Protein AF-A0A960S4M0-F1 (afdb_monomer_lite)

Structure (mmCIF, N/CA/C/O backbone):
data_AF-A0A960S4M0-F1
#
_entry.id   AF-A0A960S4M0-F1
#
loop_
_atom_site.group_PDB
_atom_site.id
_atom_site.type_symbol
_atom_site.label_atom_id
_atom_site.label_alt_id
_atom_site.label_comp_id
_atom_site.label_asym_id
_atom_site.label_entity_id
_atom_site.label_seq_id
_atom_site.pdbx_PDB_ins_code
_atom_site.Cartn_x
_atom_site.Cartn_y
_atom_site.Cartn_z
_atom_site.occupancy
_atom_site.B_iso_or_equiv
_atom_site.auth_seq_id
_atom_site.auth_comp_id
_atom_site.auth_asym_id
_atom_site.auth_atom_id
_atom_site.pdbx_PDB_model_num
ATOM 1 N N . MET A 1 1 ? 31.246 20.229 -33.666 1.00 36.03 1 MET A N 1
ATOM 2 C CA . MET A 1 1 ? 29.931 20.380 -33.017 1.00 36.03 1 MET A CA 1
ATOM 3 C C . MET A 1 1 ? 29.986 19.527 -31.772 1.00 36.03 1 MET A C 1
ATOM 5 O O . MET A 1 1 ? 30.029 18.310 -31.879 1.00 36.03 1 MET A O 1
ATOM 9 N N . GLU A 1 2 ? 30.203 20.183 -30.639 1.00 29.72 2 GLU A N 1
ATOM 10 C CA . GLU A 1 2 ? 30.348 19.553 -29.330 1.00 29.72 2 GLU A CA 1
ATOM 11 C C . GLU A 1 2 ? 28.951 19.222 -28.802 1.00 29.72 2 GLU A C 1
ATOM 13 O O . GLU A 1 2 ? 28.073 20.081 -28.788 1.00 29.72 2 GLU A O 1
ATOM 18 N N . ASN A 1 3 ? 28.735 17.959 -28.437 1.00 35.38 3 ASN A N 1
ATOM 19 C CA . ASN A 1 3 ? 27.489 17.509 -27.832 1.00 35.38 3 ASN A CA 1
ATOM 20 C C . ASN A 1 3 ? 27.445 18.026 -26.393 1.00 35.38 3 ASN A C 1
ATOM 22 O O . ASN A 1 3 ? 28.147 17.506 -25.524 1.00 35.38 3 ASN A O 1
ATOM 26 N N . GLU A 1 4 ? 26.631 19.053 -26.152 1.00 36.28 4 GLU A N 1
ATOM 27 C CA . GLU A 1 4 ? 26.298 19.493 -24.804 1.00 36.28 4 GLU A CA 1
ATOM 28 C C . GLU A 1 4 ? 25.614 18.338 -24.063 1.00 36.28 4 GLU A C 1
ATOM 30 O O . GLU A 1 4 ? 24.517 17.886 -24.399 1.00 36.28 4 GLU A O 1
ATOM 35 N N . CYS A 1 5 ? 26.328 17.811 -23.072 1.00 38.12 5 CYS A N 1
ATOM 36 C CA . CYS A 1 5 ? 25.845 16.787 -22.166 1.00 38.12 5 CYS A CA 1
ATOM 37 C C . CYS A 1 5 ? 24.777 17.428 -21.271 1.00 38.12 5 CYS A C 1
ATOM 39 O O . CYS A 1 5 ? 25.070 18.340 -20.495 1.00 38.12 5 CYS A O 1
ATOM 41 N N . TRP A 1 6 ? 23.528 16.994 -21.435 1.00 39.19 6 TRP A N 1
ATOM 42 C CA . TRP A 1 6 ? 22.363 17.612 -20.813 1.00 39.19 6 TRP A CA 1
ATOM 43 C C . TRP A 1 6 ? 22.424 17.547 -19.282 1.00 39.19 6 TRP A C 1
ATOM 45 O O . TRP A 1 6 ? 22.477 16.484 -18.663 1.00 39.19 6 TRP A O 1
ATOM 55 N N . SER A 1 7 ? 22.378 18.731 -18.679 1.00 34.44 7 SER A N 1
ATOM 56 C CA . SER A 1 7 ? 22.285 18.968 -17.244 1.00 34.44 7 SER A CA 1
ATOM 57 C C . SER A 1 7 ? 20.894 18.588 -16.709 1.00 34.44 7 SER A C 1
ATOM 59 O O . SER A 1 7 ? 19.951 19.365 -16.803 1.00 34.44 7 SER A O 1
ATOM 61 N N . GLY A 1 8 ? 20.790 17.414 -16.085 1.00 40.81 8 GLY A N 1
ATOM 62 C CA . GLY A 1 8 ? 20.260 17.248 -14.721 1.00 40.81 8 GLY A CA 1
ATO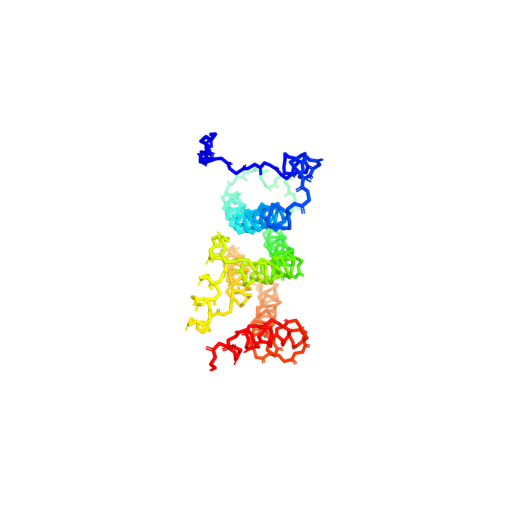M 63 C C . GLY A 1 8 ? 18.809 17.609 -14.359 1.00 40.81 8 GLY A C 1
ATOM 64 O O . GLY A 1 8 ? 18.486 17.516 -13.176 1.00 40.81 8 GLY A O 1
ATOM 65 N N . SER A 1 9 ? 17.921 17.988 -15.279 1.00 44.94 9 SER A N 1
ATOM 66 C CA . SER A 1 9 ? 16.484 18.123 -14.989 1.00 44.94 9 SER A CA 1
ATOM 67 C C . SER A 1 9 ? 15.668 17.123 -15.808 1.00 44.94 9 SER A C 1
ATOM 69 O O . SER A 1 9 ? 15.772 17.071 -17.028 1.00 44.94 9 SER A O 1
ATOM 71 N N . ASN A 1 10 ? 14.864 16.296 -15.129 1.00 49.88 10 ASN A N 1
ATOM 72 C CA . ASN A 1 10 ? 13.956 15.356 -15.790 1.00 49.88 10 ASN A CA 1
ATOM 73 C C . ASN A 1 10 ? 12.878 16.152 -16.549 1.00 49.88 10 ASN A C 1
ATOM 75 O O . ASN A 1 10 ? 12.077 16.819 -15.888 1.00 49.88 10 ASN A O 1
ATOM 79 N N . PRO A 1 11 ? 12.831 16.094 -17.894 1.00 54.50 11 PRO A N 1
ATOM 80 C CA . PRO A 1 11 ? 11.816 16.803 -18.658 1.00 54.50 11 PRO A CA 1
ATOM 81 C C . PRO A 1 11 ? 10.429 16.225 -18.370 1.00 54.50 11 PRO A C 1
ATOM 83 O O . PRO A 1 11 ? 10.241 15.016 -18.172 1.00 54.50 11 PRO A O 1
ATOM 86 N N . SER A 1 12 ? 9.438 17.109 -18.337 1.00 52.47 12 SER A N 1
ATOM 87 C CA . SER A 1 12 ? 8.041 16.725 -18.165 1.00 52.47 12 SER A CA 1
ATOM 88 C C . SER A 1 12 ? 7.556 15.902 -19.371 1.00 52.47 12 SER A C 1
ATOM 90 O O . SER A 1 12 ? 8.061 16.087 -20.479 1.00 52.47 12 SER A O 1
ATOM 92 N N . PRO A 1 13 ? 6.546 15.021 -19.221 1.00 54.16 13 PRO A N 1
ATOM 93 C CA . PRO A 1 13 ? 6.084 14.152 -20.311 1.00 54.16 13 PRO A CA 1
ATOM 94 C C . PRO A 1 13 ? 5.721 14.900 -21.605 1.00 54.16 13 PRO A C 1
ATOM 96 O O . PRO A 1 13 ? 5.921 14.375 -22.694 1.00 54.16 13 PRO A O 1
ATOM 99 N N . LYS A 1 14 ? 5.234 16.143 -21.481 1.00 53.84 14 LYS A N 1
ATOM 100 C CA . LYS A 1 14 ? 4.893 17.010 -22.617 1.00 53.84 14 LYS A CA 1
ATOM 101 C C . LYS A 1 14 ? 6.122 17.530 -23.356 1.00 53.84 14 LYS A C 1
ATOM 103 O O . LYS A 1 14 ? 6.089 17.640 -24.571 1.00 53.84 14 LYS A O 1
ATOM 108 N N . GLU A 1 15 ? 7.202 17.846 -22.647 1.00 51.62 15 GLU A N 1
ATOM 109 C CA . GLU A 1 15 ? 8.442 18.328 -23.269 1.00 51.62 15 GLU A CA 1
ATOM 110 C C . GLU A 1 15 ? 9.110 17.217 -24.076 1.00 51.62 15 GLU A C 1
ATOM 112 O O . GLU A 1 15 ? 9.597 17.471 -25.172 1.00 51.62 15 GLU A O 1
ATOM 117 N N . VAL A 1 16 ? 9.041 15.972 -23.597 1.00 55.31 16 VAL A N 1
ATOM 118 C CA . VAL A 1 16 ? 9.563 14.804 -24.321 1.00 55.31 16 VAL A CA 1
ATOM 119 C C . VAL A 1 16 ? 8.819 14.574 -25.644 1.00 55.31 16 VAL A C 1
ATOM 121 O O . VAL A 1 16 ? 9.440 14.218 -26.641 1.00 55.31 16 VAL A O 1
ATOM 124 N N . GLU A 1 17 ? 7.512 14.843 -25.689 1.00 49.56 17 GLU A N 1
ATOM 125 C CA . GLU A 1 17 ? 6.689 14.719 -26.902 1.00 49.56 17 GLU A CA 1
ATOM 126 C C . GLU A 1 17 ? 7.126 15.700 -28.010 1.00 49.56 17 GLU A C 1
ATOM 128 O O . GLU A 1 17 ? 7.163 15.335 -29.186 1.00 49.56 17 GLU A O 1
ATOM 133 N N . TYR A 1 18 ? 7.561 16.912 -27.640 1.00 47.59 18 TYR A N 1
ATOM 134 C CA . TYR A 1 18 ? 8.099 17.899 -28.587 1.00 47.59 18 TYR A CA 1
ATOM 135 C C . TYR A 1 18 ? 9.455 17.493 -29.181 1.00 47.59 18 TYR A C 1
ATOM 137 O O . TYR A 1 18 ? 9.726 17.811 -30.340 1.00 47.59 18 TYR A O 1
ATOM 145 N N . PHE A 1 19 ? 10.301 16.774 -28.436 1.00 50.03 19 PHE A N 1
ATOM 146 C CA . PHE A 1 19 ? 11.621 16.362 -28.930 1.00 50.03 19 PHE A CA 1
ATOM 147 C C . PHE A 1 19 ? 11.549 15.274 -30.007 1.00 50.03 19 PHE A C 1
ATOM 149 O O . PHE A 1 19 ? 12.385 15.256 -30.907 1.00 50.03 19 PHE A O 1
ATOM 156 N N . ILE A 1 20 ? 10.530 14.412 -29.973 1.00 54.31 20 ILE A N 1
ATOM 157 C CA . ILE A 1 20 ? 10.377 13.300 -30.926 1.00 54.31 20 ILE A CA 1
ATOM 158 C C . ILE A 1 20 ? 10.087 13.813 -32.343 1.00 54.31 20 ILE A C 1
ATOM 160 O O . ILE A 1 20 ? 10.503 13.197 -33.321 1.00 54.31 20 ILE A O 1
ATOM 164 N N . HIS A 1 21 ? 9.424 14.966 -32.474 1.00 49.94 21 HIS A N 1
ATOM 165 C CA . HIS A 1 21 ? 9.049 15.518 -33.777 1.00 49.94 21 HIS A CA 1
ATOM 166 C C . HIS A 1 21 ? 10.220 16.078 -34.604 1.00 49.94 21 HIS A C 1
ATOM 168 O O . HIS A 1 21 ? 10.053 16.259 -35.807 1.00 49.94 21 HIS A O 1
ATOM 174 N N . ASN A 1 22 ? 11.394 16.301 -34.002 1.00 53.16 22 ASN A N 1
ATOM 175 C CA . ASN A 1 22 ? 12.596 16.792 -34.693 1.00 53.16 22 ASN A CA 1
ATOM 176 C C . ASN A 1 22 ? 13.667 15.709 -34.916 1.00 53.16 22 ASN A C 1
ATOM 178 O O . ASN A 1 22 ? 14.778 16.027 -35.343 1.00 53.16 22 ASN A O 1
ATOM 182 N N . VAL A 1 23 ? 13.360 14.440 -34.633 1.00 55.56 23 VAL A N 1
ATOM 183 C CA . VAL A 1 23 ? 14.314 13.339 -34.798 1.00 55.56 23 VAL A CA 1
ATOM 184 C C . VAL A 1 23 ? 14.458 12.998 -36.283 1.00 55.56 23 VAL A C 1
ATOM 186 O O . VAL A 1 23 ? 13.584 12.388 -36.894 1.00 55.56 23 VAL A O 1
ATOM 189 N N . THR A 1 24 ? 15.582 13.406 -36.867 1.00 55.34 24 THR A N 1
ATOM 190 C CA . THR A 1 24 ? 16.105 12.869 -38.129 1.00 55.34 24 THR A CA 1
ATOM 191 C C . THR A 1 24 ? 16.294 11.351 -38.024 1.00 55.34 24 THR A C 1
ATOM 193 O O . THR A 1 24 ? 16.695 10.877 -36.971 1.00 55.34 24 THR A O 1
ATOM 196 N N . ASP A 1 25 ? 16.033 10.619 -39.116 1.00 58.97 25 ASP A N 1
ATOM 197 C CA . ASP A 1 25 ? 15.926 9.149 -39.319 1.00 58.97 25 ASP A CA 1
ATOM 198 C C . ASP A 1 25 ? 16.998 8.194 -38.708 1.00 58.97 25 ASP A C 1
ATOM 200 O O . ASP A 1 25 ? 17.050 7.004 -39.037 1.00 58.97 25 ASP A O 1
ATOM 204 N N . ALA A 1 26 ? 17.870 8.641 -37.806 1.00 72.88 26 ALA A N 1
ATOM 205 C CA . ALA A 1 26 ? 18.771 7.780 -37.062 1.00 72.88 26 ALA A CA 1
ATOM 206 C C . ALA A 1 26 ? 17.982 6.959 -36.029 1.00 72.88 26 ALA A C 1
A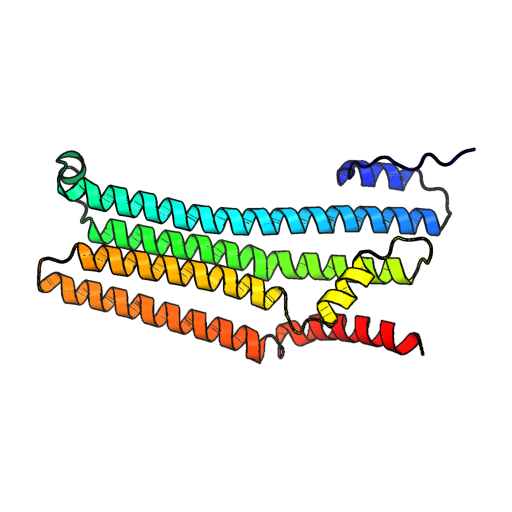TOM 208 O O . ALA A 1 26 ? 17.500 7.455 -35.013 1.00 72.88 26 ALA A O 1
ATOM 209 N N . LYS A 1 27 ? 17.882 5.652 -36.281 1.00 77.75 27 LYS A N 1
ATOM 210 C CA . LYS A 1 27 ? 17.265 4.652 -35.393 1.00 77.75 27 LYS A CA 1
ATOM 211 C C . LYS A 1 27 ? 17.679 4.796 -33.918 1.00 77.75 27 LYS A C 1
ATOM 213 O O . LYS A 1 27 ? 16.870 4.507 -33.041 1.00 77.75 27 LYS A O 1
ATOM 218 N N . ASP A 1 28 ? 18.908 5.226 -33.651 1.00 76.56 28 ASP A N 1
ATOM 219 C CA . ASP A 1 28 ? 19.432 5.401 -32.294 1.00 76.56 28 ASP A CA 1
ATOM 220 C C . ASP A 1 28 ? 18.804 6.600 -31.564 1.00 76.56 28 ASP A C 1
ATOM 222 O O . ASP A 1 28 ? 18.485 6.483 -30.380 1.00 76.56 28 ASP A O 1
ATOM 226 N N . ASP A 1 29 ? 18.525 7.700 -32.268 1.00 79.31 29 ASP A N 1
ATOM 227 C CA . ASP A 1 29 ? 17.873 8.887 -31.698 1.00 79.31 29 ASP A CA 1
ATOM 228 C C . ASP A 1 29 ? 16.419 8.579 -31.316 1.00 79.31 29 ASP A C 1
ATOM 230 O O . ASP A 1 29 ? 15.944 8.971 -30.248 1.00 79.31 29 ASP A O 1
ATOM 234 N N . LEU A 1 30 ? 15.728 7.784 -32.142 1.00 83.44 30 LEU A N 1
ATOM 235 C CA . LEU A 1 30 ? 14.389 7.284 -31.828 1.00 83.44 30 LEU A CA 1
ATOM 236 C C . LEU A 1 30 ? 14.405 6.413 -30.561 1.00 83.44 30 LEU A C 1
ATOM 238 O O . LEU A 1 30 ? 13.555 6.577 -29.686 1.00 83.44 30 LEU A O 1
ATOM 242 N N . MET A 1 31 ? 15.378 5.504 -30.433 1.00 83.56 31 MET A N 1
ATOM 243 C CA . MET A 1 31 ? 15.506 4.640 -29.252 1.00 83.56 31 MET A CA 1
ATOM 244 C C . MET A 1 31 ? 15.807 5.443 -27.984 1.00 83.56 31 MET A C 1
ATOM 246 O O . MET A 1 31 ? 15.228 5.152 -26.936 1.00 83.56 31 MET A O 1
ATOM 250 N N . TYR A 1 32 ? 16.643 6.479 -28.079 1.00 83.69 32 TYR A N 1
ATOM 251 C CA . TYR A 1 32 ? 16.878 7.429 -26.989 1.00 83.69 32 TYR A CA 1
ATOM 252 C C . TYR A 1 32 ? 15.606 8.181 -26.592 1.00 83.69 32 TYR A C 1
ATOM 254 O O . TYR A 1 32 ? 15.291 8.272 -25.403 1.00 83.69 32 TYR A O 1
ATOM 262 N N . GLY A 1 33 ? 14.835 8.653 -27.575 1.00 83.69 33 GLY A N 1
ATOM 263 C CA . GLY A 1 33 ? 13.529 9.267 -27.357 1.00 83.69 33 GLY A CA 1
ATOM 264 C C . GLY A 1 33 ? 12.593 8.347 -26.571 1.00 83.69 33 GLY A C 1
ATOM 265 O O . GLY A 1 33 ? 12.148 8.710 -25.483 1.00 83.69 33 GLY A O 1
ATOM 266 N N . LEU A 1 34 ? 12.357 7.119 -27.048 1.00 87.06 34 LEU A N 1
ATOM 267 C CA . LEU A 1 34 ? 11.498 6.152 -26.350 1.00 87.06 34 LEU A CA 1
ATOM 268 C C . LEU A 1 34 ? 12.016 5.779 -24.951 1.00 87.06 34 LEU A C 1
ATOM 270 O O . LEU A 1 34 ? 11.214 5.622 -24.023 1.00 87.06 34 LEU A O 1
ATOM 274 N N . HIS A 1 35 ? 13.335 5.644 -24.780 1.00 87.00 35 HIS A N 1
ATOM 275 C CA . HIS A 1 35 ? 13.946 5.377 -23.474 1.00 87.00 35 HIS A CA 1
ATOM 276 C C . HIS A 1 35 ? 13.638 6.513 -22.492 1.00 87.00 35 HIS A C 1
ATOM 278 O O . HIS A 1 35 ? 13.077 6.265 -21.425 1.00 87.00 35 HIS A O 1
ATOM 284 N N . SER A 1 36 ? 13.848 7.768 -22.902 1.00 86.00 36 SER A N 1
ATOM 285 C CA . SER A 1 36 ? 13.548 8.945 -22.076 1.00 86.00 36 SER A CA 1
ATOM 286 C C . SER A 1 36 ? 12.065 9.058 -21.688 1.00 86.00 36 SER A C 1
ATOM 288 O O . SER A 1 36 ? 11.750 9.349 -20.530 1.00 86.00 36 SER A O 1
ATOM 290 N N . ILE A 1 37 ? 11.144 8.746 -22.610 1.00 87.62 37 ILE A N 1
ATOM 291 C CA . ILE A 1 37 ? 9.698 8.739 -22.345 1.00 87.62 37 ILE A CA 1
ATOM 292 C C . ILE A 1 37 ? 9.366 7.722 -21.259 1.00 87.62 37 ILE A C 1
ATOM 294 O O . ILE A 1 37 ? 8.709 8.050 -20.269 1.00 87.62 37 ILE A O 1
ATOM 298 N N . GLY A 1 38 ? 9.797 6.470 -21.430 1.00 87.75 38 GLY A N 1
ATOM 299 C CA . GLY A 1 38 ? 9.461 5.445 -20.450 1.00 87.75 38 GLY A CA 1
ATOM 300 C C . GLY A 1 38 ? 10.185 5.651 -19.121 1.00 87.75 38 GLY A C 1
ATOM 301 O O . GLY A 1 38 ? 9.606 5.311 -18.091 1.00 87.75 38 GLY A O 1
ATOM 302 N N . ARG A 1 39 ? 11.352 6.314 -19.103 1.00 88.12 39 ARG A N 1
ATOM 303 C CA . ARG A 1 39 ? 11.972 6.804 -17.864 1.00 88.12 39 ARG A CA 1
ATOM 304 C C . ARG A 1 39 ? 11.088 7.816 -17.144 1.00 88.12 39 ARG A C 1
ATOM 306 O O . ARG A 1 39 ? 10.841 7.672 -15.947 1.00 88.12 39 ARG A O 1
ATOM 313 N N . SER A 1 40 ? 10.551 8.794 -17.872 1.00 86.94 40 SER A N 1
ATOM 314 C CA . SER A 1 40 ? 9.617 9.784 -17.322 1.00 86.94 40 SER A CA 1
ATOM 315 C C . SER A 1 40 ? 8.367 9.115 -16.731 1.00 86.94 40 SER A C 1
ATOM 317 O O . SER A 1 40 ? 7.995 9.390 -15.588 1.00 86.94 40 SER A O 1
ATOM 319 N N . TYR A 1 41 ? 7.776 8.144 -17.437 1.00 88.12 41 TYR A N 1
ATOM 320 C CA . TYR A 1 41 ? 6.640 7.381 -16.913 1.00 88.12 41 TYR A CA 1
ATOM 321 C C . TYR A 1 41 ? 7.000 6.524 -15.691 1.00 88.12 41 TYR A C 1
ATOM 323 O O . TYR A 1 41 ? 6.248 6.516 -14.716 1.00 88.12 41 TYR A O 1
ATOM 331 N N . ALA A 1 42 ? 8.138 5.826 -15.696 1.00 85.81 42 ALA A N 1
ATOM 332 C CA . ALA A 1 42 ? 8.582 5.027 -14.552 1.00 85.81 42 ALA A CA 1
ATOM 333 C C . ALA A 1 42 ? 8.761 5.890 -13.291 1.00 85.81 42 ALA A C 1
ATOM 335 O O . ALA A 1 42 ? 8.314 5.506 -12.204 1.00 85.81 42 ALA A O 1
ATOM 336 N N . ASN A 1 43 ? 9.340 7.084 -13.442 1.00 87.69 43 ASN A N 1
ATOM 337 C CA . ASN A 1 43 ? 9.476 8.058 -12.361 1.00 87.69 43 ASN A CA 1
ATOM 338 C C . ASN A 1 43 ? 8.108 8.550 -11.878 1.00 87.69 43 ASN A C 1
ATOM 340 O O . ASN A 1 43 ? 7.832 8.527 -10.678 1.00 87.69 43 ASN A O 1
ATOM 344 N N . HIS A 1 44 ? 7.215 8.906 -12.804 1.00 88.56 44 HIS A N 1
ATOM 345 C CA . HIS A 1 44 ? 5.859 9.344 -12.485 1.00 88.56 44 HIS A CA 1
ATOM 346 C C . HIS A 1 44 ? 5.089 8.307 -11.651 1.00 88.56 44 HIS A C 1
ATOM 348 O O . HIS A 1 44 ? 4.533 8.630 -10.599 1.00 88.56 44 HIS A O 1
ATOM 354 N N . PHE A 1 45 ? 5.094 7.041 -12.070 1.00 86.38 45 PHE A N 1
ATOM 355 C CA . PHE A 1 45 ? 4.424 5.968 -11.335 1.00 86.38 45 PHE A CA 1
ATOM 356 C C . PHE A 1 45 ? 5.079 5.683 -9.978 1.00 86.38 45 PHE A C 1
ATOM 358 O O . PHE A 1 45 ? 4.376 5.422 -8.998 1.00 86.38 45 PHE A O 1
ATOM 365 N N . SER A 1 46 ? 6.404 5.804 -9.884 1.00 86.06 46 SER A N 1
ATOM 366 C CA . SER A 1 46 ? 7.127 5.678 -8.613 1.00 86.06 46 SER A CA 1
ATOM 367 C C . SER A 1 46 ? 6.742 6.781 -7.620 1.00 86.06 46 SER A C 1
ATOM 369 O O . SER A 1 46 ? 6.530 6.510 -6.435 1.00 86.06 46 SER A O 1
ATOM 371 N N . GLU A 1 47 ? 6.565 8.019 -8.089 1.00 89.69 47 GLU A N 1
ATOM 372 C CA . GLU A 1 47 ? 6.068 9.118 -7.258 1.00 89.69 47 GLU A CA 1
ATOM 373 C C . GLU A 1 47 ? 4.632 8.893 -6.779 1.00 89.69 47 GLU A C 1
ATOM 375 O O . GLU A 1 47 ? 4.325 9.159 -5.614 1.00 89.69 47 GLU A O 1
ATOM 380 N N . ILE A 1 48 ? 3.743 8.413 -7.654 1.00 89.44 48 ILE A N 1
ATOM 381 C CA . ILE A 1 48 ? 2.354 8.096 -7.290 1.00 89.44 48 ILE A CA 1
ATOM 382 C C . ILE A 1 48 ? 2.334 7.030 -6.188 1.00 89.44 48 ILE A C 1
ATOM 384 O O . ILE A 1 48 ? 1.673 7.224 -5.166 1.00 89.44 48 ILE A O 1
ATOM 388 N N . LYS A 1 49 ? 3.121 5.961 -6.330 1.00 88.25 49 LYS A N 1
ATOM 389 C CA . LYS A 1 49 ? 3.262 4.922 -5.301 1.00 88.25 49 LYS A CA 1
ATOM 390 C C . LYS A 1 49 ? 3.688 5.505 -3.950 1.00 88.25 49 LYS A C 1
ATOM 392 O O . LYS A 1 49 ? 3.079 5.218 -2.918 1.00 88.25 49 LYS A O 1
ATOM 397 N N . LEU A 1 50 ? 4.691 6.386 -3.933 1.00 90.38 50 LEU A N 1
ATOM 398 C CA . LEU A 1 50 ? 5.109 7.073 -2.704 1.00 90.38 50 LEU A CA 1
ATOM 399 C C . LEU A 1 50 ? 3.996 7.954 -2.118 1.00 90.38 50 LEU A C 1
ATOM 401 O O . LEU A 1 50 ? 3.836 8.004 -0.895 1.00 90.38 50 LEU A O 1
ATOM 405 N N . LYS A 1 51 ? 3.209 8.633 -2.961 1.00 93.31 51 LYS A N 1
ATOM 406 C CA . LYS A 1 51 ? 2.057 9.438 -2.527 1.00 93.31 51 LYS A CA 1
ATOM 407 C C . LYS A 1 51 ? 0.979 8.570 -1.873 1.00 93.31 51 LYS A C 1
ATOM 409 O O . LYS A 1 51 ? 0.465 8.970 -0.833 1.00 93.31 51 LYS A O 1
ATOM 414 N N . TYR A 1 52 ? 0.685 7.377 -2.392 1.00 92.75 52 TYR A N 1
ATOM 415 C CA . TYR A 1 52 ? -0.289 6.473 -1.766 1.00 92.75 52 TYR A CA 1
ATOM 416 C C . TYR A 1 52 ? 0.168 5.922 -0.425 1.00 92.75 52 TYR A C 1
ATOM 418 O O . TYR A 1 52 ? -0.620 5.916 0.521 1.00 92.75 52 TYR A O 1
ATOM 426 N N . LYS A 1 53 ? 1.449 5.565 -0.293 1.00 93.00 53 LYS A N 1
ATOM 427 C CA . LYS A 1 53 ? 2.011 5.166 1.005 1.00 93.00 53 LYS A CA 1
ATOM 428 C C . LYS A 1 53 ? 1.902 6.292 2.034 1.00 93.00 53 LYS A C 1
ATOM 430 O O . LYS A 1 53 ? 1.445 6.070 3.152 1.00 93.00 53 LYS A O 1
ATOM 435 N N . LYS A 1 54 ? 2.229 7.528 1.638 1.00 94.88 54 LYS A N 1
ATOM 436 C CA . LYS A 1 54 ? 2.029 8.713 2.489 1.00 94.88 54 LYS A CA 1
ATOM 437 C C . LYS A 1 54 ? 0.56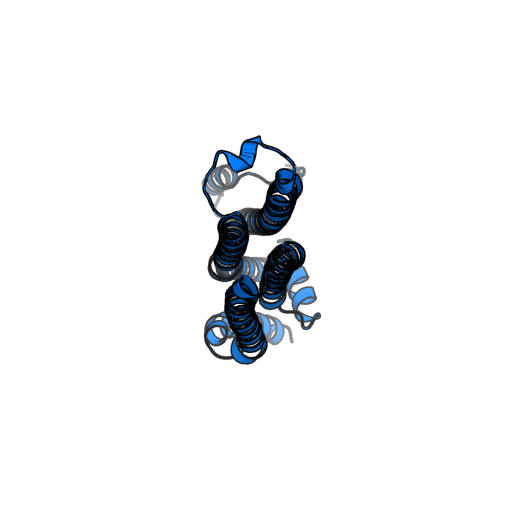0 8.896 2.873 1.00 94.88 54 LYS A C 1
ATOM 439 O O . LYS A 1 54 ? 0.278 9.129 4.043 1.00 94.88 54 LYS A O 1
ATOM 444 N N . LEU A 1 55 ? -0.367 8.734 1.928 1.00 95.00 55 LEU A N 1
ATOM 445 C CA . LEU A 1 55 ? -1.797 8.882 2.195 1.00 95.00 55 LEU A CA 1
ATOM 446 C C . LEU A 1 55 ? -2.321 7.810 3.162 1.00 95.00 55 LEU A C 1
ATOM 448 O O . LEU A 1 55 ? -3.143 8.116 4.020 1.00 95.00 55 LEU A O 1
ATOM 452 N N . ALA A 1 56 ? -1.814 6.576 3.083 1.00 94.69 56 ALA A N 1
ATOM 453 C CA . ALA A 1 56 ? -2.148 5.520 4.038 1.00 94.69 56 ALA A CA 1
ATOM 454 C C . ALA A 1 56 ? -1.699 5.872 5.468 1.00 94.69 56 ALA A C 1
ATOM 456 O O . ALA A 1 56 ? -2.454 5.669 6.418 1.00 94.69 56 ALA A O 1
ATOM 457 N N . LEU A 1 57 ? -0.514 6.474 5.625 1.00 95.25 57 LEU A N 1
ATOM 458 C CA . LEU A 1 57 ? -0.075 7.015 6.916 1.00 95.25 57 LEU A CA 1
ATOM 459 C C . LEU A 1 57 ? -0.957 8.182 7.374 1.00 95.25 57 LEU A C 1
ATOM 461 O O . LEU A 1 57 ? -1.291 8.259 8.552 1.00 95.25 57 LEU A O 1
ATOM 465 N N . THR A 1 58 ? -1.392 9.056 6.462 1.00 95.50 58 THR A N 1
ATOM 466 C CA . THR A 1 58 ? -2.331 10.141 6.787 1.00 95.50 58 THR A CA 1
ATOM 467 C C . THR A 1 58 ? -3.667 9.606 7.304 1.00 95.50 58 THR A C 1
ATOM 469 O O . THR A 1 58 ? -4.184 10.146 8.280 1.00 95.50 58 THR A O 1
ATOM 472 N N . TRP A 1 59 ? -4.201 8.528 6.721 1.00 95.12 59 TRP A N 1
ATOM 473 C CA . TRP A 1 59 ? -5.399 7.852 7.235 1.00 95.12 59 TRP A CA 1
ATOM 474 C C . TRP A 1 59 ? -5.201 7.341 8.664 1.00 95.12 59 TRP A C 1
ATOM 476 O O . TRP A 1 59 ? -6.048 7.585 9.522 1.00 95.12 59 TRP A O 1
ATOM 486 N N . LEU A 1 60 ? -4.064 6.697 8.941 1.00 94.94 60 LEU A N 1
ATOM 487 C CA . LEU A 1 60 ? -3.718 6.232 10.285 1.00 94.94 60 LEU A CA 1
ATOM 488 C C . LEU A 1 60 ? -3.601 7.397 11.286 1.00 94.94 60 LEU A C 1
ATOM 490 O O . LEU A 1 60 ? -4.152 7.330 12.384 1.00 94.94 60 LEU A O 1
ATOM 494 N N . SER A 1 61 ? -2.923 8.486 10.916 1.00 95.62 61 SER A N 1
ATOM 495 C CA . SER A 1 61 ? -2.792 9.671 11.772 1.00 95.62 61 SER A CA 1
ATOM 496 C C . SER A 1 61 ? -4.132 10.374 12.004 1.00 95.62 61 SER A C 1
ATOM 498 O O . SER A 1 61 ? -4.421 10.784 13.125 1.00 95.62 61 SER A O 1
ATOM 500 N N . SER A 1 62 ? -4.972 10.487 10.972 1.00 95.44 62 SER A N 1
ATOM 501 C CA . SER A 1 62 ? -6.310 11.078 11.076 1.00 95.44 62 SER A CA 1
ATOM 502 C C . SER A 1 62 ? -7.213 10.266 12.005 1.00 95.44 62 SER A C 1
ATOM 504 O O . SER A 1 62 ? -7.889 10.852 12.852 1.00 95.44 62 SER A O 1
ATOM 506 N N . LEU A 1 63 ? -7.154 8.931 11.918 1.00 95.38 63 LEU A N 1
ATOM 507 C CA . LEU A 1 63 ? -7.826 8.041 12.861 1.00 95.38 63 LEU A CA 1
ATOM 508 C C . LEU A 1 63 ? -7.369 8.329 14.296 1.00 95.38 63 LEU A C 1
ATOM 510 O O . LEU A 1 63 ? -8.211 8.579 15.149 1.00 95.38 63 LEU A O 1
ATOM 514 N N . LEU A 1 64 ? -6.060 8.348 14.565 1.00 94.50 64 LEU A N 1
ATOM 515 C CA . LEU A 1 64 ? -5.529 8.613 15.909 1.00 94.50 64 LEU A CA 1
ATOM 516 C C . LEU A 1 64 ? -6.024 9.947 16.483 1.00 94.50 64 LEU A C 1
ATOM 518 O O . LEU A 1 64 ? -6.459 9.993 17.633 1.00 94.50 64 LEU A O 1
ATOM 522 N N . ILE A 1 65 ? -6.010 11.015 15.679 1.00 94.31 65 ILE A N 1
ATOM 523 C CA . ILE A 1 65 ? -6.521 12.333 16.081 1.00 94.31 65 ILE A CA 1
ATOM 524 C C . ILE A 1 65 ? -8.022 12.260 16.390 1.00 94.31 65 ILE A C 1
ATOM 526 O O . ILE A 1 65 ? -8.465 12.778 17.416 1.00 94.31 65 ILE A O 1
ATOM 530 N N . GLY A 1 66 ? -8.808 11.592 15.541 1.00 92.06 66 GLY A N 1
ATOM 531 C CA . GLY A 1 66 ? -10.246 11.432 15.751 1.00 92.06 66 GLY A CA 1
ATOM 532 C C . GLY A 1 66 ? -10.577 10.610 17.000 1.00 92.06 66 GLY A C 1
ATOM 533 O O . GLY A 1 66 ? -11.410 11.023 17.806 1.00 92.06 66 GLY A O 1
ATOM 534 N N . LEU A 1 67 ? -9.876 9.495 17.223 1.00 90.94 67 LEU A N 1
ATOM 535 C CA . LEU A 1 67 ? -10.020 8.665 18.423 1.00 90.94 67 LEU A CA 1
ATOM 536 C C . LEU A 1 67 ? -9.655 9.435 19.694 1.00 90.94 67 LEU A C 1
ATOM 538 O O . LEU A 1 67 ? -10.378 9.357 20.693 1.00 90.94 67 LEU A O 1
ATOM 542 N N . PHE A 1 68 ? -8.565 10.204 19.653 1.00 90.12 68 PHE A N 1
ATOM 543 C CA . PHE A 1 68 ? -8.140 11.062 20.756 1.00 90.12 68 PHE A CA 1
ATOM 544 C C . PHE A 1 68 ? -9.205 12.115 21.084 1.00 90.12 68 PHE A C 1
ATOM 546 O O . PHE A 1 68 ? -9.620 12.230 22.238 1.00 90.12 68 PHE A O 1
ATOM 553 N N . PHE A 1 69 ? -9.721 12.814 20.070 1.00 88.69 69 PHE A N 1
ATOM 554 C CA . PHE A 1 69 ? -10.764 13.826 20.232 1.00 88.69 69 PHE A CA 1
ATOM 555 C C . PHE A 1 69 ? -12.054 13.250 20.836 1.00 88.69 69 PHE A C 1
ATOM 557 O O . PHE A 1 69 ? -12.589 13.796 21.805 1.00 88.69 69 PHE A O 1
ATOM 564 N N . ILE A 1 70 ? -12.528 12.105 20.327 1.00 87.19 70 ILE A N 1
ATOM 565 C CA . ILE A 1 70 ? -13.717 11.423 20.865 1.00 87.19 70 ILE A CA 1
ATOM 566 C C . ILE A 1 70 ? -13.495 11.043 22.333 1.00 87.19 70 ILE A C 1
ATOM 568 O O . ILE A 1 70 ? -14.394 11.224 23.154 1.00 87.19 70 ILE A O 1
ATOM 572 N N . THR A 1 71 ? -12.305 10.557 22.680 1.00 82.81 71 THR A N 1
ATOM 573 C CA . THR A 1 71 ? -11.976 10.139 24.050 1.00 82.81 71 THR A CA 1
ATOM 574 C C . THR A 1 71 ? -11.918 11.331 25.008 1.00 82.81 71 THR A C 1
ATOM 576 O O . THR A 1 71 ? -12.532 11.287 26.073 1.00 82.81 71 THR A O 1
ATOM 579 N N . GLN A 1 72 ? -11.271 12.433 24.617 1.00 81.50 72 GLN A N 1
ATOM 580 C CA . GLN A 1 72 ? -11.187 13.652 25.430 1.00 81.50 72 GLN A CA 1
ATOM 581 C C . GLN A 1 72 ? -12.565 14.294 25.661 1.00 81.50 72 GLN A C 1
ATOM 583 O O . GLN A 1 72 ? -12.839 14.849 26.725 1.00 81.50 72 GLN A O 1
ATOM 588 N N . SER A 1 73 ? -13.476 14.158 24.695 1.00 71.06 73 SER A N 1
ATOM 589 C CA . SER A 1 73 ? -14.838 14.682 24.799 1.00 71.06 73 SER A CA 1
ATOM 590 C C . SER A 1 73 ? -15.696 14.046 25.900 1.00 71.06 73 SER A C 1
ATOM 592 O O . SER A 1 73 ? -16.801 14.521 26.156 1.00 71.06 73 SER A O 1
ATOM 594 N N . ASN A 1 74 ? -15.254 12.957 26.542 1.00 60.50 74 ASN A N 1
ATOM 595 C CA . ASN A 1 74 ? -16.002 12.322 27.633 1.00 60.50 74 ASN A CA 1
ATOM 596 C C . ASN A 1 74 ? -16.176 13.210 28.873 1.00 60.50 74 ASN A C 1
ATOM 598 O O . ASN A 1 74 ? -17.096 12.951 29.640 1.00 60.50 74 ASN A O 1
ATOM 602 N N . GLY A 1 75 ? -15.384 14.277 29.026 1.00 54.31 75 GLY A N 1
ATOM 603 C CA . GLY A 1 75 ? -15.549 15.267 30.099 1.00 54.31 75 GLY A CA 1
ATOM 604 C C . GLY A 1 75 ? -16.114 16.627 29.665 1.00 54.31 75 GLY A C 1
ATOM 605 O O . GLY A 1 75 ? -16.335 17.478 30.518 1.00 54.31 75 GLY A O 1
ATOM 606 N N . SER A 1 76 ? -16.330 16.860 28.365 1.00 55.78 76 SER A N 1
ATOM 607 C CA . SER A 1 76 ? -16.750 18.164 27.829 1.00 55.78 76 SER A CA 1
ATOM 608 C C . SER A 1 76 ? -18.215 18.139 27.390 1.00 55.78 76 SER A C 1
ATOM 610 O O . SER A 1 76 ? -18.629 17.299 26.589 1.00 55.78 76 SER A O 1
ATOM 612 N N . SER A 1 77 ? -18.996 19.099 27.884 1.00 55.88 77 SER A N 1
ATOM 613 C CA . SER A 1 77 ? -20.424 19.289 27.594 1.00 55.88 77 SER A CA 1
ATOM 614 C C . SER A 1 77 ? -20.740 19.534 26.111 1.00 55.88 77 SER A C 1
ATOM 616 O O . SER A 1 77 ? -21.886 19.363 25.697 1.00 55.88 77 SER A O 1
ATOM 618 N N . SER A 1 78 ? -19.749 19.875 25.277 1.00 57.19 78 SER A N 1
ATOM 619 C CA . SER A 1 78 ? -19.983 20.184 23.860 1.00 57.19 78 SER A CA 1
ATOM 620 C C . SER A 1 78 ? -20.441 18.973 23.041 1.00 57.19 78 SER A C 1
ATOM 622 O O . SER A 1 78 ? -21.314 19.113 22.188 1.00 57.19 78 SER A O 1
ATOM 624 N N . LEU A 1 79 ? -19.928 17.772 23.330 1.00 56.31 79 LEU A N 1
ATOM 625 C CA . LEU A 1 79 ? -20.273 16.543 22.600 1.00 56.31 79 LEU A CA 1
ATOM 626 C C . LEU A 1 79 ? -21.444 15.772 23.224 1.00 56.31 79 LEU A C 1
ATOM 628 O O . LEU A 1 79 ? -21.976 14.878 22.580 1.00 56.31 79 LEU A O 1
ATOM 632 N N . GLN A 1 80 ? -21.881 16.137 24.435 1.00 56.66 80 GLN A N 1
ATOM 633 C CA . GLN A 1 80 ? -23.147 15.652 25.006 1.00 56.66 80 GLN A CA 1
ATOM 634 C C . GLN A 1 80 ? -24.373 16.250 24.299 1.00 56.66 80 GLN A C 1
ATOM 636 O O . GLN A 1 80 ? -25.442 15.650 24.329 1.00 56.66 80 GLN A O 1
ATOM 641 N N . SER A 1 81 ? -24.223 17.409 23.643 1.00 57.69 81 SER A N 1
ATOM 642 C CA . SER A 1 81 ? -25.300 18.035 22.860 1.00 57.69 81 SER A CA 1
ATOM 643 C C . SER A 1 81 ? -25.674 17.232 21.607 1.00 57.69 81 SER A C 1
ATOM 645 O O . SER A 1 81 ? -26.826 17.235 21.174 1.00 57.69 81 SER A O 1
ATOM 647 N N . LEU A 1 82 ? -24.707 16.498 21.048 1.00 58.53 82 LEU A N 1
ATOM 648 C CA . LEU A 1 82 ? -24.934 15.526 19.992 1.00 58.53 82 LEU A CA 1
ATOM 649 C C . LEU A 1 82 ? -25.403 14.239 20.662 1.00 58.53 82 LEU A C 1
ATOM 651 O O . LEU A 1 82 ? -24.607 13.512 21.247 1.00 58.53 82 LEU A O 1
ATOM 655 N N . ASN A 1 83 ? -26.696 13.941 20.550 1.00 59.91 83 ASN A N 1
ATOM 656 C CA . ASN A 1 83 ? -27.332 12.733 21.090 1.00 59.91 83 ASN A CA 1
ATOM 657 C C . ASN A 1 83 ? -26.900 11.442 20.340 1.00 59.91 83 ASN A C 1
ATOM 659 O O . ASN A 1 83 ? -27.682 10.514 20.151 1.00 59.91 83 ASN A O 1
ATOM 663 N N . ILE A 1 84 ? -25.667 11.416 19.825 1.00 68.00 84 ILE A N 1
ATOM 664 C CA . ILE A 1 84 ? -25.070 10.333 19.054 1.00 68.00 84 ILE A CA 1
ATOM 665 C C . ILE A 1 84 ? -24.180 9.536 19.998 1.00 68.00 84 ILE A C 1
ATOM 667 O O . ILE A 1 84 ? -23.289 10.073 20.657 1.00 68.00 84 ILE A O 1
ATOM 671 N N . ASN A 1 85 ? -24.395 8.226 20.036 1.00 78.00 85 ASN A N 1
ATOM 672 C CA . ASN A 1 85 ? -23.589 7.348 20.863 1.00 78.00 85 ASN A CA 1
ATOM 673 C C . ASN A 1 85 ? -22.141 7.288 20.321 1.00 78.00 85 ASN A C 1
ATOM 675 O O . ASN A 1 85 ? -21.882 6.904 19.179 1.00 78.00 85 ASN A O 1
ATOM 679 N N . LYS A 1 86 ? -21.189 7.687 21.173 1.00 79.19 86 LYS A N 1
ATOM 680 C CA . LYS A 1 86 ? -19.760 7.837 20.856 1.00 79.19 86 LYS A CA 1
ATOM 681 C C . LYS A 1 86 ? -19.097 6.539 20.392 1.00 79.19 86 LYS A C 1
ATOM 683 O O . LYS A 1 86 ? -18.151 6.600 19.611 1.00 79.19 86 LYS A O 1
ATOM 688 N N . LEU A 1 87 ? -19.606 5.384 20.826 1.00 81.06 87 LEU A N 1
ATOM 689 C CA . LEU A 1 87 ? -19.130 4.071 20.382 1.00 81.06 87 LEU A CA 1
ATOM 690 C C . LEU A 1 87 ? -19.393 3.857 18.885 1.00 81.06 87 LEU A C 1
ATOM 692 O O . LEU A 1 87 ? -18.556 3.283 18.187 1.00 81.06 87 LEU A O 1
ATOM 696 N N . TYR A 1 88 ? -20.515 4.368 18.365 1.00 82.56 88 TYR A N 1
ATOM 697 C CA . TYR A 1 88 ? -20.808 4.301 16.932 1.00 82.56 88 TYR A CA 1
ATOM 698 C C . TYR A 1 88 ? -19.888 5.212 16.127 1.00 82.56 88 TYR A C 1
ATOM 700 O O . TYR A 1 88 ? -19.413 4.796 15.076 1.00 82.56 88 TYR A O 1
ATOM 708 N N . LEU A 1 89 ? -19.600 6.422 16.617 1.00 86.94 89 LEU A N 1
ATOM 709 C CA . LEU A 1 89 ? -18.655 7.335 15.962 1.00 86.94 89 LEU A CA 1
ATOM 710 C C . LEU A 1 89 ? -17.255 6.722 15.856 1.00 86.94 89 LEU A C 1
ATOM 712 O O . LEU A 1 89 ? -16.654 6.757 14.787 1.00 86.94 89 LEU A O 1
ATOM 716 N N . ASP A 1 90 ? -16.773 6.121 16.941 1.00 87.62 90 ASP A N 1
ATOM 717 C CA . ASP A 1 90 ? -15.486 5.424 16.998 1.00 87.62 90 ASP A CA 1
ATOM 718 C C . ASP A 1 90 ? -15.428 4.244 16.006 1.00 87.62 90 ASP A C 1
ATOM 720 O O . ASP A 1 90 ? -14.535 4.143 15.156 1.00 87.62 90 ASP A O 1
ATOM 724 N N . SER A 1 91 ? -16.471 3.410 16.022 1.00 86.69 91 SER A N 1
ATOM 725 C CA . SER A 1 91 ? -16.598 2.267 15.112 1.00 86.69 91 SER A CA 1
ATOM 726 C C . SER A 1 91 ? -16.644 2.707 13.646 1.00 86.69 91 SER A C 1
ATOM 728 O O . SER A 1 91 ? -15.946 2.141 12.805 1.00 86.69 91 SER A O 1
ATOM 730 N N . MET A 1 92 ? -17.425 3.745 13.330 1.00 89.19 92 MET A N 1
ATOM 731 C CA . MET A 1 92 ? -17.527 4.300 11.978 1.00 89.19 92 MET A CA 1
ATOM 732 C C . MET A 1 92 ? -16.196 4.876 11.505 1.00 89.19 92 MET A C 1
ATOM 734 O O . MET A 1 92 ? -15.791 4.601 10.377 1.00 89.19 92 MET A O 1
ATOM 738 N N . LEU A 1 93 ? -15.491 5.622 12.361 1.00 93.38 93 LEU A N 1
ATOM 739 C CA . LEU A 1 93 ? -14.180 6.184 12.042 1.00 93.38 93 LEU A CA 1
ATOM 740 C C . LEU A 1 93 ? -13.166 5.077 11.720 1.00 93.38 93 LEU A C 1
ATOM 742 O O . LEU A 1 93 ? -12.445 5.167 10.726 1.00 93.38 93 LEU A O 1
ATOM 746 N N . THR A 1 94 ? -13.162 4.004 12.513 1.00 92.12 94 THR A N 1
ATOM 747 C CA . THR A 1 94 ? -12.300 2.834 12.297 1.00 92.12 94 THR A CA 1
ATOM 748 C C . THR A 1 94 ? -12.610 2.135 10.974 1.00 92.12 94 THR A C 1
ATOM 750 O O . THR A 1 94 ? -11.698 1.858 10.192 1.00 92.12 94 THR A O 1
ATOM 753 N N . ILE A 1 95 ? -13.890 1.897 10.675 1.00 90.19 95 ILE A N 1
ATOM 754 C CA . ILE A 1 95 ? -14.317 1.274 9.413 1.00 90.19 95 ILE A CA 1
ATOM 755 C C . ILE A 1 95 ? -13.932 2.153 8.215 1.00 90.19 95 ILE A C 1
ATOM 757 O O . ILE A 1 95 ? -13.383 1.646 7.236 1.00 90.19 95 ILE A O 1
ATOM 761 N N . LEU A 1 96 ? -14.167 3.466 8.296 1.00 93.94 96 LEU A N 1
ATOM 762 C CA . LEU A 1 96 ? -13.809 4.430 7.252 1.00 93.94 96 LEU A CA 1
ATOM 763 C C . LEU A 1 96 ? -12.305 4.442 6.975 1.00 93.94 96 LEU A C 1
ATOM 765 O O . LEU A 1 96 ? -11.902 4.421 5.814 1.00 93.94 96 LEU A O 1
ATOM 769 N N . ALA A 1 97 ? -11.475 4.419 8.018 1.00 94.69 97 ALA A N 1
ATOM 770 C CA . ALA A 1 97 ? -10.027 4.382 7.861 1.00 94.69 97 ALA A CA 1
ATOM 771 C C . ALA A 1 97 ? -9.552 3.083 7.187 1.00 94.69 97 ALA A C 1
ATOM 773 O O . ALA A 1 97 ? -8.725 3.132 6.275 1.00 94.69 97 ALA A O 1
ATOM 774 N N . ILE A 1 98 ? -10.113 1.928 7.565 1.00 92.12 98 ILE A N 1
ATOM 775 C CA . ILE A 1 98 ? -9.803 0.644 6.914 1.00 92.12 98 ILE A CA 1
ATOM 776 C C . ILE A 1 98 ? -10.223 0.666 5.445 1.00 92.12 98 ILE A C 1
ATOM 778 O O . ILE A 1 98 ? -9.439 0.274 4.582 1.00 92.12 98 ILE A O 1
ATOM 782 N N . LEU A 1 99 ? -11.431 1.147 5.139 1.00 92.00 99 LEU A N 1
ATOM 783 C CA . LEU A 1 99 ? -11.910 1.269 3.760 1.00 92.00 99 LEU A CA 1
ATOM 784 C C . LEU A 1 99 ? -11.022 2.206 2.932 1.00 92.00 99 LEU A C 1
ATOM 786 O O . LEU A 1 99 ? -10.685 1.870 1.797 1.00 92.00 99 LEU A O 1
ATOM 790 N N . GLY A 1 100 ? -10.592 3.333 3.505 1.00 94.00 100 GLY A N 1
ATOM 791 C CA . GLY A 1 100 ? -9.668 4.270 2.869 1.00 94.00 100 GLY A CA 1
ATOM 792 C C . GLY A 1 100 ? -8.328 3.621 2.519 1.00 94.00 100 GLY A C 1
ATOM 793 O O . GLY A 1 100 ? -7.879 3.698 1.375 1.00 94.00 100 GLY A O 1
ATOM 794 N N . VAL A 1 101 ? -7.716 2.904 3.466 1.00 94.56 101 VAL A N 1
ATOM 795 C CA . VAL A 1 101 ? -6.450 2.186 3.232 1.00 94.56 101 VAL A CA 1
ATOM 796 C C . VAL A 1 101 ? -6.630 1.031 2.243 1.00 94.56 101 VAL A C 1
ATOM 798 O O . VAL A 1 101 ? -5.774 0.822 1.384 1.00 94.56 101 VAL A O 1
ATOM 801 N N . LYS A 1 102 ? -7.757 0.318 2.291 1.00 90.19 102 LYS A N 1
ATOM 802 C CA . LYS A 1 102 ? -8.071 -0.759 1.343 1.00 90.19 102 LYS A CA 1
ATOM 803 C C . LYS A 1 102 ? -8.229 -0.244 -0.085 1.00 90.19 102 LYS A C 1
ATOM 805 O O . LYS A 1 102 ? -7.745 -0.882 -1.019 1.00 90.19 102 LYS A O 1
ATOM 810 N N . LEU A 1 103 ? -8.865 0.913 -0.261 1.00 92.50 103 LEU A N 1
ATOM 811 C CA . LEU A 1 103 ? -8.977 1.567 -1.563 1.00 92.50 103 LEU A CA 1
ATOM 812 C C . LEU A 1 103 ? -7.597 1.965 -2.104 1.00 92.50 103 LEU A C 1
ATOM 814 O O . LEU A 1 103 ? -7.313 1.736 -3.278 1.00 92.50 103 LEU A O 1
ATOM 818 N N . LEU A 1 104 ? -6.717 2.493 -1.248 1.00 93.94 104 LEU A N 1
ATOM 819 C CA . LEU A 1 104 ? -5.336 2.810 -1.628 1.00 93.94 104 LEU A CA 1
ATOM 820 C C . LEU A 1 104 ? -4.545 1.564 -2.021 1.00 93.94 104 LEU A C 1
ATOM 822 O O . LEU A 1 104 ? -3.877 1.570 -3.050 1.00 93.94 104 LEU A O 1
ATOM 826 N N . SER A 1 105 ? -4.678 0.481 -1.255 1.00 91.44 105 SER A N 1
ATOM 827 C CA . SER A 1 105 ? -4.063 -0.807 -1.580 1.00 91.44 105 SER A CA 1
ATOM 828 C C . SER A 1 105 ? -4.539 -1.339 -2.932 1.00 91.44 105 SER A C 1
ATOM 830 O O . SER A 1 105 ? -3.733 -1.810 -3.732 1.00 91.44 105 SER A O 1
ATOM 832 N N . PHE A 1 106 ? -5.839 -1.224 -3.223 1.00 87.94 106 PHE A N 1
ATOM 833 C CA . PHE A 1 106 ? -6.397 -1.610 -4.515 1.00 87.94 106 PHE A CA 1
ATOM 834 C C . PHE A 1 106 ? -5.785 -0.800 -5.661 1.00 87.94 106 PHE A C 1
ATOM 836 O O . PHE A 1 106 ? -5.349 -1.390 -6.648 1.00 87.94 106 PHE A O 1
ATOM 843 N N . LEU A 1 107 ? -5.726 0.527 -5.527 1.00 89.56 107 LEU A N 1
ATOM 844 C CA . LEU A 1 107 ? -5.138 1.394 -6.546 1.00 89.56 107 LEU A CA 1
ATOM 845 C C . LEU A 1 107 ? -3.663 1.044 -6.766 1.00 89.56 107 LEU A C 1
ATOM 847 O O . LEU A 1 107 ? -3.271 0.728 -7.887 1.00 89.56 107 LEU A O 1
ATOM 851 N N . ASP A 1 108 ? -2.860 1.028 -5.707 1.00 89.62 108 ASP A N 1
ATOM 852 C CA . ASP A 1 108 ? -1.417 0.808 -5.809 1.00 89.62 108 ASP A CA 1
ATOM 853 C C . ASP A 1 108 ? -1.088 -0.590 -6.365 1.00 89.62 108 ASP A C 1
ATOM 855 O O . ASP A 1 108 ? -0.446 -0.727 -7.407 1.00 89.62 108 ASP A O 1
ATOM 859 N N . VAL A 1 109 ? -1.615 -1.646 -5.736 1.00 86.25 109 VAL A N 1
ATOM 860 C CA . VAL A 1 109 ? -1.238 -3.032 -6.054 1.00 86.25 109 VAL A CA 1
ATOM 861 C C . VAL A 1 109 ? -1.912 -3.540 -7.328 1.00 86.25 109 VAL A C 1
ATOM 863 O O . VAL A 1 109 ? -1.269 -4.234 -8.115 1.00 86.25 109 VAL A O 1
ATOM 866 N N . LYS A 1 110 ? -3.200 -3.239 -7.553 1.00 82.56 110 LYS A N 1
ATOM 867 C CA . LYS A 1 110 ? -3.943 -3.816 -8.689 1.00 82.56 110 LYS A CA 1
ATOM 868 C C . LYS A 1 110 ? -3.940 -2.951 -9.939 1.00 82.56 110 LYS A C 1
ATOM 870 O O . LYS A 1 110 ? -4.064 -3.508 -11.026 1.00 82.56 110 LYS A O 1
ATOM 875 N N . VAL A 1 111 ? -3.832 -1.630 -9.809 1.00 85.88 111 VAL A N 1
ATOM 876 C CA . VAL A 1 111 ? -3.896 -0.723 -10.965 1.00 85.88 111 VAL A CA 1
ATOM 877 C C . VAL A 1 111 ? -2.499 -0.274 -11.370 1.00 85.88 111 VAL A C 1
ATOM 879 O O . VAL A 1 111 ? -2.093 -0.496 -12.510 1.00 85.88 111 VAL A O 1
ATOM 882 N N . TYR A 1 112 ? -1.737 0.302 -10.442 1.00 84.81 112 TYR A N 1
ATOM 883 C CA . TYR A 1 112 ? -0.467 0.946 -10.778 1.00 84.81 112 TYR A CA 1
ATOM 884 C C . TYR A 1 112 ? 0.701 -0.023 -10.905 1.00 84.81 112 TYR A C 1
ATOM 886 O O . TYR A 1 112 ? 1.521 0.119 -11.814 1.00 84.81 112 TYR A O 1
ATOM 894 N N . HIS A 1 113 ? 0.782 -1.037 -10.045 1.00 83.38 113 HIS A N 1
ATOM 895 C CA . HIS A 1 113 ? 1.908 -1.960 -10.093 1.00 83.38 113 HIS A CA 1
ATOM 896 C C . HIS A 1 113 ? 2.035 -2.717 -11.435 1.00 83.38 113 HIS A C 1
ATOM 898 O O . HIS A 1 113 ? 3.156 -2.790 -11.955 1.00 83.38 113 HIS A O 1
ATOM 904 N N . PRO A 1 114 ? 0.945 -3.220 -12.058 1.00 82.56 114 PRO A N 1
ATOM 905 C CA . PRO A 1 114 ? 1.017 -3.820 -13.391 1.00 82.56 114 PRO A CA 1
ATOM 906 C C . PRO A 1 114 ? 1.458 -2.831 -14.479 1.00 82.56 114 PRO A C 1
ATOM 908 O O . PRO A 1 114 ? 2.237 -3.200 -15.359 1.00 82.56 114 PRO A O 1
ATOM 911 N N . GLN A 1 115 ? 1.006 -1.574 -14.402 1.00 85.56 115 GLN A N 1
ATOM 912 C CA . GLN A 1 115 ? 1.394 -0.521 -15.346 1.00 85.56 115 GLN A CA 1
ATOM 913 C C . GLN A 1 115 ? 2.895 -0.235 -15.257 1.00 85.56 115 GLN A C 1
ATOM 915 O O . GLN A 1 115 ? 3.592 -0.300 -16.271 1.00 85.56 115 GLN A O 1
ATOM 920 N N . LEU A 1 116 ? 3.417 -0.034 -14.043 1.00 86.50 116 LEU A N 1
ATOM 921 C CA . LEU A 1 116 ? 4.849 0.154 -13.811 1.00 86.50 116 LEU A CA 1
ATOM 922 C C . LEU A 1 116 ? 5.661 -1.050 -14.307 1.00 86.50 116 LEU A C 1
ATOM 924 O O . LEU A 1 116 ? 6.673 -0.875 -14.981 1.00 86.50 116 LEU A O 1
ATOM 928 N N . GLY A 1 117 ? 5.189 -2.270 -14.032 1.00 84.94 117 GLY A N 1
ATOM 929 C CA . GLY A 1 117 ? 5.827 -3.496 -14.507 1.00 84.94 117 GLY A CA 1
ATOM 930 C C . GLY A 1 117 ? 5.910 -3.563 -16.034 1.00 84.94 117 GLY A C 1
ATOM 931 O O . GLY A 1 117 ? 6.958 -3.907 -16.572 1.00 84.94 117 GLY A O 1
ATOM 932 N N . SER A 1 118 ? 4.842 -3.192 -16.745 1.00 84.50 118 SER A N 1
ATOM 933 C CA . SER A 1 118 ? 4.834 -3.189 -18.214 1.00 84.50 118 SER A CA 1
ATOM 934 C C . SER A 1 118 ? 5.846 -2.206 -18.815 1.00 84.50 118 SER A C 1
ATOM 936 O O . SER A 1 118 ? 6.565 -2.563 -19.747 1.00 84.50 118 SER A O 1
ATOM 938 N N . ILE A 1 119 ? 5.976 -1.013 -18.230 1.00 87.44 119 ILE A N 1
ATOM 939 C CA . ILE A 1 119 ? 6.931 0.010 -18.675 1.00 87.44 119 ILE A CA 1
ATOM 940 C C . ILE A 1 119 ? 8.362 -0.440 -18.404 1.00 87.44 119 ILE A C 1
ATOM 942 O O . ILE A 1 119 ? 9.219 -0.330 -19.276 1.00 87.44 119 ILE A O 1
ATOM 946 N N . PHE A 1 120 ? 8.610 -1.009 -17.224 1.00 86.69 120 PHE A N 1
ATOM 947 C CA . PHE A 1 120 ? 9.923 -1.520 -16.841 1.00 86.69 120 PHE A CA 1
ATOM 948 C C . PHE A 1 120 ? 10.412 -2.615 -17.802 1.00 86.69 120 PHE A C 1
ATOM 950 O O . PHE A 1 120 ? 11.584 -2.654 -18.167 1.00 86.69 120 PHE A O 1
ATOM 957 N N . ILE A 1 121 ? 9.505 -3.478 -18.272 1.00 86.25 121 ILE A N 1
ATOM 958 C CA . ILE A 1 121 ? 9.811 -4.513 -19.268 1.00 86.25 121 ILE A CA 1
ATOM 959 C C . ILE A 1 121 ? 10.248 -3.914 -20.596 1.00 86.25 121 ILE A C 1
ATOM 961 O O . ILE A 1 121 ? 11.241 -4.365 -21.166 1.00 86.25 121 ILE A O 1
ATOM 965 N N . GLU A 1 122 ? 9.499 -2.939 -21.107 1.00 87.12 122 GLU A N 1
ATOM 966 C CA . GLU A 1 122 ? 9.848 -2.302 -22.375 1.00 87.12 122 GLU A CA 1
ATOM 967 C C . GLU A 1 122 ? 11.161 -1.526 -22.272 1.00 87.12 122 GLU A C 1
ATOM 969 O O . GLU A 1 122 ? 11.988 -1.608 -23.176 1.00 87.12 122 GLU A O 1
ATOM 974 N N . GLN A 1 123 ? 11.423 -0.878 -21.136 1.00 89.25 123 GLN A N 1
ATOM 975 C CA . GLN A 1 123 ? 12.702 -0.215 -20.887 1.00 89.25 123 GLN A CA 1
ATOM 976 C C . GLN A 1 123 ? 13.886 -1.189 -20.911 1.00 89.25 123 GLN A C 1
ATOM 978 O O . GLN A 1 123 ? 14.874 -0.918 -21.588 1.00 89.25 123 GLN A O 1
ATOM 983 N N . ILE A 1 124 ? 13.776 -2.362 -20.274 1.00 87.88 124 ILE A N 1
ATOM 984 C CA . ILE A 1 124 ? 14.830 -3.391 -20.346 1.00 87.88 124 ILE A CA 1
ATOM 985 C C . ILE A 1 124 ? 15.073 -3.826 -21.796 1.00 87.88 124 ILE A C 1
ATOM 987 O O . ILE A 1 124 ? 16.220 -3.905 -22.232 1.00 87.88 124 ILE A O 1
ATOM 991 N N . LYS A 1 125 ? 14.007 -4.084 -22.565 1.00 87.19 125 LYS A N 1
ATOM 992 C CA . LYS A 1 125 ? 14.146 -4.483 -23.975 1.00 87.19 125 LYS A CA 1
ATOM 993 C C . LYS A 1 125 ? 14.846 -3.403 -24.803 1.00 87.19 125 LYS A C 1
ATOM 995 O O . LYS A 1 125 ? 15.675 -3.736 -25.650 1.00 87.19 125 LYS A O 1
ATOM 1000 N N . LEU A 1 126 ? 14.533 -2.129 -24.557 1.00 86.81 126 LEU A N 1
ATOM 1001 C CA . LEU A 1 126 ? 15.186 -0.996 -25.215 1.00 86.81 126 LEU A CA 1
ATOM 1002 C C . LEU A 1 126 ? 16.682 -0.950 -24.873 1.00 86.81 126 LEU A C 1
ATOM 1004 O O . LEU A 1 126 ? 17.503 -0.947 -25.793 1.00 86.81 126 LEU A O 1
ATOM 1008 N N . GLU A 1 127 ? 17.040 -1.024 -23.587 1.00 87.81 127 GLU A N 1
ATOM 1009 C CA . GLU A 1 127 ? 18.435 -1.043 -23.109 1.00 87.81 127 GLU A CA 1
ATOM 1010 C C . GLU A 1 127 ? 19.261 -2.213 -23.667 1.00 87.81 127 GLU A C 1
ATOM 1012 O O . GLU A 1 127 ? 20.479 -2.123 -23.835 1.00 87.81 127 GLU A O 1
ATOM 1017 N N . GLU A 1 128 ? 18.625 -3.348 -23.947 1.00 86.12 128 GLU A N 1
ATOM 1018 C CA . GLU A 1 128 ? 19.304 -4.498 -24.542 1.00 86.12 128 GLU A CA 1
ATOM 1019 C C . GLU A 1 128 ? 19.444 -4.394 -26.056 1.00 86.12 128 GLU A C 1
ATOM 1021 O O . GLU A 1 128 ? 20.427 -4.889 -26.614 1.00 86.12 128 GLU A O 1
ATOM 1026 N N . SER A 1 129 ? 18.484 -3.746 -26.716 1.00 84.56 129 SER A N 1
ATOM 1027 C CA . SER A 1 129 ? 18.511 -3.523 -28.160 1.00 84.56 129 SER A CA 1
ATOM 1028 C C . SER A 1 129 ? 19.530 -2.460 -28.584 1.00 84.56 129 SER A C 1
ATOM 1030 O O . SER A 1 129 ? 20.076 -2.555 -29.685 1.00 84.56 129 SER A O 1
ATOM 1032 N N . CYS A 1 130 ? 19.835 -1.491 -27.713 1.00 82.81 130 CYS A N 1
ATOM 1033 C CA . CYS A 1 130 ? 20.732 -0.378 -28.007 1.00 82.81 130 CYS A CA 1
ATOM 1034 C C . CYS A 1 130 ? 21.874 -0.305 -26.979 1.00 82.81 130 CYS A C 1
ATOM 1036 O O . CYS A 1 130 ? 21.663 -0.054 -25.797 1.00 82.81 130 CYS A O 1
ATOM 1038 N N . LYS A 1 131 ? 23.119 -0.529 -27.426 1.00 80.94 131 LYS A N 1
ATOM 1039 C CA . LYS A 1 131 ? 24.293 -0.598 -26.530 1.00 80.94 131 LYS A CA 1
ATOM 1040 C C . LYS A 1 131 ? 24.697 0.751 -25.928 1.00 80.94 131 LYS A C 1
ATOM 1042 O O . LYS A 1 131 ? 25.410 0.733 -24.926 1.00 80.94 131 LYS A O 1
ATOM 1047 N N . SER A 1 132 ? 24.317 1.860 -26.561 1.00 78.94 132 SER A N 1
ATOM 1048 C CA . SER A 1 132 ? 24.658 3.223 -26.139 1.00 78.94 132 SER A CA 1
ATOM 1049 C C . SER A 1 132 ? 23.788 3.727 -24.988 1.00 78.94 132 SER A C 1
ATOM 1051 O O . SER A 1 132 ? 24.224 4.624 -24.275 1.00 78.94 132 SER A O 1
ATOM 1053 N N . LEU A 1 133 ? 22.610 3.131 -24.769 1.00 81.38 133 LEU A N 1
ATOM 1054 C CA . LEU A 1 133 ? 21.722 3.493 -23.666 1.00 81.38 133 LEU A CA 1
ATOM 1055 C C . LEU A 1 133 ? 22.318 3.117 -22.302 1.00 81.38 133 LEU A C 1
ATOM 1057 O O . LEU A 1 133 ? 22.984 2.088 -22.134 1.00 81.38 133 LEU A O 1
ATOM 1061 N N . GLU A 1 134 ? 22.025 3.953 -21.307 1.00 83.62 134 GLU A N 1
ATOM 1062 C CA . GLU A 1 134 ? 22.314 3.670 -19.904 1.00 83.62 134 GLU A CA 1
ATOM 1063 C C . GLU A 1 134 ? 21.516 2.440 -19.440 1.00 83.62 134 GLU A C 1
ATOM 1065 O O . GLU A 1 134 ? 20.373 2.251 -19.840 1.00 83.62 134 GLU A O 1
ATOM 1070 N N . LYS A 1 135 ? 22.129 1.583 -18.613 1.00 85.56 135 LYS A N 1
ATOM 1071 C CA . LYS A 1 135 ? 21.568 0.279 -18.205 1.00 85.56 135 LYS A CA 1
ATOM 1072 C C . LYS A 1 135 ? 20.999 0.296 -16.791 1.00 85.56 135 LYS A C 1
ATOM 1074 O O . LYS A 1 135 ? 21.294 -0.596 -15.987 1.00 85.56 135 LYS A O 1
ATOM 1079 N N . GLU A 1 136 ? 20.238 1.336 -16.475 1.00 86.06 136 GLU A N 1
ATOM 1080 C CA . GLU A 1 136 ? 19.636 1.533 -15.157 1.00 86.06 136 GLU A CA 1
ATOM 1081 C C . GLU A 1 136 ? 18.628 0.412 -14.855 1.00 86.06 136 GLU A C 1
ATOM 1083 O O . GLU A 1 136 ? 18.732 -0.271 -13.831 1.00 86.06 136 GLU A O 1
ATOM 1088 N N . TYR A 1 137 ? 17.714 0.141 -15.789 1.00 84.44 137 TYR A N 1
ATOM 1089 C CA . TYR A 1 137 ? 16.621 -0.815 -15.610 1.00 84.44 137 TYR A CA 1
ATOM 1090 C C . TYR A 1 137 ? 17.114 -2.262 -15.610 1.00 84.44 137 TYR A C 1
ATOM 1092 O O . TYR A 1 137 ? 16.686 -3.074 -14.787 1.00 84.44 137 TYR A O 1
ATOM 1100 N N . THR A 1 138 ? 18.086 -2.587 -16.462 1.00 83.06 138 THR A N 1
ATOM 1101 C CA . THR A 1 138 ? 18.757 -3.893 -16.467 1.00 83.06 138 THR A CA 1
ATOM 1102 C C . THR A 1 138 ? 19.546 -4.119 -15.174 1.00 83.06 138 THR A C 1
ATOM 1104 O O . THR A 1 138 ? 19.586 -5.238 -14.654 1.00 83.06 138 THR A O 1
ATOM 1107 N N . GLY A 1 139 ? 20.187 -3.072 -14.642 1.00 83.44 139 GLY A N 1
ATOM 1108 C CA . GLY A 1 139 ? 20.881 -3.106 -13.354 1.00 83.44 139 GLY A CA 1
ATOM 1109 C C . GLY A 1 139 ? 19.918 -3.376 -12.200 1.00 83.44 139 GLY A C 1
ATOM 1110 O O . GLY A 1 139 ? 20.113 -4.330 -11.446 1.00 83.44 139 GLY A O 1
ATOM 1111 N N . MET A 1 140 ? 18.831 -2.607 -12.121 1.00 81.31 140 MET A N 1
ATOM 1112 C CA . MET A 1 140 ? 17.769 -2.805 -11.133 1.00 81.31 140 MET A CA 1
ATOM 1113 C C . MET A 1 140 ? 17.138 -4.198 -11.237 1.00 81.31 140 MET A C 1
ATOM 1115 O O . MET A 1 140 ? 16.952 -4.857 -10.218 1.00 81.31 140 MET A O 1
ATOM 1119 N N . ALA A 1 141 ? 16.881 -4.700 -12.449 1.00 81.94 141 ALA A N 1
ATOM 1120 C CA . ALA A 1 141 ? 16.345 -6.045 -12.655 1.00 81.94 141 ALA A CA 1
ATOM 1121 C C . ALA A 1 141 ? 17.266 -7.137 -12.089 1.00 81.94 141 ALA A C 1
ATOM 1123 O O . ALA A 1 141 ? 16.783 -8.111 -11.516 1.00 81.94 141 ALA A O 1
ATOM 1124 N N . LYS A 1 142 ? 18.592 -6.982 -12.212 1.00 81.19 142 LYS A N 1
ATOM 1125 C CA . LYS A 1 142 ? 19.558 -7.923 -11.623 1.00 81.19 142 LYS A CA 1
ATOM 1126 C C . LYS A 1 142 ? 19.531 -7.897 -10.099 1.00 81.19 142 LYS A C 1
ATOM 1128 O O . LYS A 1 142 ? 19.570 -8.963 -9.492 1.00 81.19 142 LYS A O 1
ATOM 1133 N N . LEU A 1 143 ? 19.439 -6.708 -9.501 1.00 78.19 143 LEU A N 1
ATOM 1134 C CA . LEU A 1 143 ? 19.323 -6.556 -8.048 1.00 78.19 143 LEU A CA 1
ATOM 1135 C C . LEU A 1 143 ? 18.033 -7.213 -7.542 1.00 78.19 143 LEU A C 1
ATOM 1137 O O . LEU A 1 143 ? 18.092 -8.088 -6.678 1.00 78.19 143 LEU A O 1
ATOM 1141 N N . LEU A 1 144 ? 16.899 -6.908 -8.178 1.00 71.62 144 LEU A N 1
ATOM 1142 C CA . LEU A 1 144 ? 15.607 -7.523 -7.865 1.00 71.62 144 LEU A CA 1
ATOM 1143 C C . LEU A 1 144 ? 15.577 -9.037 -8.088 1.00 71.62 144 LEU A C 1
ATOM 1145 O O . LEU A 1 144 ? 14.820 -9.723 -7.418 1.00 71.62 144 LEU A O 1
ATOM 1149 N N . HIS A 1 145 ? 16.351 -9.576 -9.033 1.00 68.56 145 HIS A N 1
ATOM 1150 C CA . HIS A 1 145 ? 16.399 -11.023 -9.240 1.00 68.56 145 HIS A CA 1
ATOM 1151 C C . HIS A 1 145 ? 17.281 -11.732 -8.199 1.00 68.56 145 HIS A C 1
ATOM 1153 O O . HIS A 1 145 ? 17.051 -12.907 -7.905 1.00 68.56 145 HIS A O 1
ATOM 1159 N N . SER A 1 146 ? 18.290 -11.038 -7.662 1.00 66.75 146 SER A N 1
ATOM 1160 C CA . SER A 1 146 ? 19.187 -11.576 -6.633 1.00 66.75 146 SER A CA 1
ATOM 1161 C C . SER A 1 146 ? 18.524 -11.653 -5.258 1.00 66.75 146 SER A C 1
ATOM 1163 O O . SER A 1 146 ? 18.701 -12.636 -4.534 1.00 66.75 146 SER A O 1
ATOM 1165 N N . GLU A 1 147 ? 17.692 -10.671 -4.926 1.00 60.66 147 GLU A N 1
ATOM 1166 C CA . GLU A 1 147 ? 16.876 -10.692 -3.722 1.00 60.66 147 GLU A CA 1
ATOM 1167 C C . GLU A 1 147 ? 15.609 -11.500 -4.015 1.00 60.66 147 GLU A C 1
ATOM 1169 O O . GLU A 1 147 ? 14.878 -11.213 -4.952 1.00 60.66 147 GLU A O 1
ATOM 1174 N N . HIS A 1 148 ? 15.316 -12.543 -3.238 1.00 63.69 148 HIS A N 1
ATOM 1175 C CA . HIS A 1 148 ? 14.110 -13.376 -3.405 1.00 63.69 148 HIS A CA 1
ATOM 1176 C C . HIS A 1 148 ? 12.813 -12.632 -3.009 1.00 63.69 148 HIS A C 1
ATOM 1178 O O . HIS A 1 148 ? 11.873 -13.221 -2.474 1.00 63.69 148 HIS A O 1
ATOM 1184 N N . PHE A 1 149 ? 12.773 -11.320 -3.215 1.00 61.72 149 PHE A N 1
ATOM 1185 C CA . PHE A 1 149 ? 11.785 -10.415 -2.675 1.00 61.72 149 PHE A CA 1
ATOM 1186 C C . PHE A 1 149 ? 10.910 -9.863 -3.797 1.00 61.72 149 PHE A C 1
ATOM 1188 O O . PHE A 1 149 ? 11.369 -9.132 -4.672 1.00 61.72 149 PHE A O 1
ATOM 1195 N N . ASP A 1 150 ? 9.629 -10.230 -3.782 1.00 70.69 150 ASP A N 1
ATOM 1196 C CA . ASP A 1 150 ? 8.666 -9.695 -4.739 1.00 70.69 150 ASP A CA 1
ATOM 1197 C C . ASP A 1 150 ? 8.157 -8.325 -4.251 1.00 70.69 150 ASP A C 1
ATOM 1199 O O . ASP A 1 150 ? 7.520 -8.261 -3.188 1.00 70.69 150 ASP A O 1
ATOM 1203 N N . PRO A 1 151 ? 8.381 -7.233 -5.005 1.00 73.94 151 PRO A N 1
ATOM 1204 C CA . PRO A 1 151 ? 7.878 -5.909 -4.648 1.00 73.94 151 PRO A CA 1
ATOM 1205 C C . PRO A 1 151 ? 6.351 -5.878 -4.474 1.00 73.94 151 PRO A C 1
ATOM 1207 O O . PRO A 1 151 ? 5.867 -5.153 -3.604 1.00 73.94 151 PRO A O 1
ATOM 1210 N N . ILE A 1 152 ? 5.597 -6.716 -5.201 1.00 77.50 152 ILE A N 1
ATOM 1211 C CA . ILE A 1 152 ? 4.133 -6.816 -5.071 1.00 77.50 152 ILE A CA 1
ATOM 1212 C C . ILE A 1 152 ? 3.759 -7.280 -3.662 1.00 77.50 152 ILE A C 1
ATOM 1214 O O . ILE A 1 152 ? 2.859 -6.727 -3.024 1.00 77.50 152 ILE A O 1
ATOM 1218 N N . ILE A 1 153 ? 4.456 -8.307 -3.170 1.00 79.19 153 ILE A N 1
ATOM 1219 C CA . ILE A 1 153 ? 4.211 -8.880 -1.845 1.00 79.19 153 ILE A CA 1
ATOM 1220 C C . ILE A 1 153 ? 4.567 -7.846 -0.777 1.00 79.19 153 ILE A C 1
ATOM 1222 O O . ILE A 1 153 ? 3.799 -7.654 0.162 1.00 79.19 153 ILE A O 1
ATOM 1226 N N . SER A 1 154 ? 5.683 -7.135 -0.949 1.00 84.00 154 SER A N 1
ATOM 1227 C CA . SER A 1 154 ? 6.099 -6.062 -0.042 1.00 84.00 154 SER A CA 1
ATOM 1228 C C . SER A 1 154 ? 5.050 -4.962 0.098 1.00 84.00 154 SER A C 1
ATOM 1230 O O . SER A 1 154 ? 4.677 -4.595 1.214 1.00 84.00 154 SER A O 1
ATOM 1232 N N . ASP A 1 155 ? 4.537 -4.458 -1.025 1.00 86.88 155 ASP A N 1
ATOM 1233 C CA . ASP A 1 155 ? 3.536 -3.394 -1.012 1.00 86.88 155 ASP A CA 1
ATOM 1234 C C . ASP A 1 155 ? 2.209 -3.888 -0.430 1.00 86.88 155 ASP A C 1
ATOM 1236 O O . ASP A 1 155 ? 1.602 -3.198 0.388 1.00 86.88 155 ASP A O 1
ATOM 1240 N N . SER A 1 156 ? 1.783 -5.107 -0.771 1.00 85.00 156 SER A N 1
ATOM 1241 C CA . SER A 1 156 ? 0.594 -5.716 -0.168 1.00 85.00 156 SER A CA 1
ATOM 1242 C C . SER A 1 156 ? 0.732 -5.829 1.351 1.00 85.00 156 SER A C 1
ATOM 1244 O O . SER A 1 156 ? -0.192 -5.456 2.072 1.00 85.00 156 SER A O 1
ATOM 1246 N N . LEU A 1 157 ? 1.881 -6.303 1.844 1.00 86.88 157 LEU A N 1
ATOM 1247 C CA . LEU A 1 157 ? 2.155 -6.424 3.277 1.00 86.88 157 LEU A CA 1
ATOM 1248 C C . LEU A 1 157 ? 2.122 -5.066 3.976 1.00 86.88 157 LEU A C 1
ATOM 1250 O O . LEU A 1 157 ? 1.567 -4.963 5.068 1.00 86.88 157 LEU A O 1
ATOM 1254 N N . TYR A 1 158 ? 2.660 -4.022 3.344 1.00 90.62 158 TYR A N 1
ATOM 1255 C CA . TYR A 1 158 ? 2.640 -2.664 3.883 1.00 90.62 158 TYR A CA 1
ATOM 1256 C C . TYR A 1 158 ? 1.212 -2.191 4.199 1.00 90.62 158 TYR A C 1
ATOM 1258 O O . TYR A 1 158 ? 0.933 -1.783 5.328 1.00 90.62 158 TYR A O 1
ATOM 1266 N N . TYR A 1 159 ? 0.283 -2.301 3.244 1.00 90.69 159 TYR A N 1
ATOM 1267 C CA . TYR A 1 159 ? -1.109 -1.900 3.474 1.00 90.69 159 TYR A CA 1
ATOM 1268 C C . TYR A 1 159 ? -1.821 -2.812 4.479 1.00 90.69 159 TYR A C 1
ATOM 1270 O O . TYR A 1 159 ? -2.572 -2.318 5.321 1.00 90.69 159 TYR A O 1
ATOM 1278 N N . SER A 1 160 ? -1.566 -4.124 4.441 1.00 88.75 160 SER A N 1
ATOM 1279 C CA . SER A 1 160 ? -2.136 -5.070 5.406 1.00 88.75 160 SER A CA 1
ATOM 1280 C C . SER A 1 160 ? -1.707 -4.762 6.841 1.00 88.75 160 SER A C 1
ATOM 1282 O O . SER A 1 160 ? -2.552 -4.747 7.732 1.00 88.75 160 SER A O 1
ATOM 1284 N N . ILE A 1 161 ? -0.429 -4.444 7.072 1.00 89.75 161 ILE A N 1
ATOM 1285 C CA . ILE A 1 161 ? 0.078 -4.052 8.394 1.00 89.75 161 ILE A CA 1
ATOM 1286 C C . ILE A 1 161 ? -0.622 -2.779 8.881 1.00 89.75 161 ILE A C 1
ATOM 1288 O O . ILE A 1 161 ? -1.084 -2.741 10.019 1.00 89.75 161 ILE A O 1
ATOM 1292 N N . ILE A 1 162 ? -0.767 -1.761 8.025 1.00 93.00 162 ILE A N 1
ATOM 1293 C CA . ILE A 1 162 ? -1.477 -0.525 8.391 1.00 93.00 162 ILE A CA 1
ATOM 1294 C C . ILE A 1 162 ? -2.935 -0.818 8.764 1.00 93.00 162 ILE A C 1
ATOM 1296 O O . ILE A 1 162 ? -3.409 -0.323 9.785 1.00 93.00 162 ILE A O 1
ATOM 1300 N N . MET A 1 163 ? -3.645 -1.644 7.989 1.00 91.50 163 MET A N 1
ATOM 1301 C CA . MET A 1 163 ? -5.028 -2.025 8.306 1.00 91.50 163 MET A CA 1
ATOM 1302 C C . MET A 1 163 ? -5.135 -2.768 9.644 1.00 91.50 163 MET A C 1
ATOM 1304 O O . MET A 1 163 ? -6.051 -2.486 10.415 1.00 91.50 163 MET A O 1
ATOM 1308 N N . ILE A 1 164 ? -4.196 -3.673 9.948 1.00 88.88 164 ILE A N 1
ATOM 1309 C CA . ILE A 1 164 ? -4.142 -4.381 11.237 1.00 88.88 164 ILE A CA 1
ATOM 1310 C C . ILE A 1 164 ? -3.931 -3.391 12.386 1.00 88.88 164 ILE A C 1
ATOM 1312 O O . ILE A 1 164 ? -4.630 -3.479 13.393 1.00 88.88 164 ILE A O 1
ATOM 1316 N N . ILE A 1 165 ? -3.019 -2.426 12.230 1.00 92.25 165 ILE A N 1
ATOM 1317 C CA . ILE A 1 165 ? -2.779 -1.382 13.237 1.00 92.25 165 ILE A CA 1
ATOM 1318 C C . ILE A 1 165 ? -4.049 -0.551 13.463 1.00 92.25 165 ILE A C 1
ATOM 1320 O O . ILE A 1 165 ? -4.428 -0.327 14.610 1.00 92.25 165 ILE A O 1
ATOM 1324 N N . ILE A 1 166 ? -4.740 -0.131 12.397 1.00 93.00 166 ILE A N 1
ATOM 1325 C CA . ILE A 1 166 ? -6.002 0.622 12.501 1.00 93.00 166 ILE A CA 1
ATOM 1326 C C . ILE A 1 166 ? -7.068 -0.192 13.243 1.00 93.00 166 ILE A C 1
ATOM 1328 O O . ILE A 1 166 ? -7.694 0.323 14.168 1.00 93.00 166 ILE A O 1
ATOM 1332 N N . ALA A 1 167 ? -7.260 -1.460 12.868 1.00 90.06 167 ALA A N 1
ATOM 1333 C CA . ALA A 1 167 ? -8.233 -2.337 13.512 1.00 90.06 167 ALA A CA 1
ATOM 1334 C C . ALA A 1 167 ? -7.911 -2.537 15.001 1.00 90.06 167 ALA A C 1
ATOM 1336 O O . ALA A 1 167 ? -8.801 -2.438 15.844 1.00 90.06 167 ALA A O 1
ATOM 1337 N N . PHE A 1 168 ? -6.635 -2.754 15.332 1.00 89.50 168 PHE A N 1
ATOM 1338 C CA . PHE A 1 168 ? -6.174 -2.874 16.712 1.00 89.50 168 PHE A CA 1
ATOM 1339 C C . PHE A 1 168 ? -6.455 -1.602 17.519 1.00 89.50 168 PHE A C 1
ATOM 1341 O O . PHE A 1 168 ? -7.008 -1.688 18.612 1.00 89.50 168 PHE A O 1
ATOM 1348 N N . LEU A 1 169 ? -6.134 -0.423 16.976 1.00 92.25 169 LEU A N 1
ATOM 1349 C CA . LEU A 1 169 ? -6.380 0.862 17.636 1.00 92.25 169 LEU A CA 1
ATOM 1350 C C . LEU A 1 169 ? -7.872 1.127 17.869 1.00 92.25 169 LEU A C 1
ATOM 1352 O O . LEU A 1 169 ? -8.238 1.588 18.949 1.00 92.25 169 LEU A O 1
ATOM 1356 N N . GLY A 1 170 ? -8.730 0.813 16.895 1.00 89.06 170 GLY A N 1
ATOM 1357 C CA . GLY A 1 170 ? -10.180 0.961 17.039 1.00 89.06 170 GLY A CA 1
ATOM 1358 C C . GLY A 1 170 ? -10.755 0.036 18.112 1.00 89.06 170 GLY A C 1
ATOM 1359 O O . GLY A 1 170 ? -11.454 0.489 19.016 1.00 89.06 170 GLY A O 1
ATOM 1360 N N . VAL A 1 171 ? -10.386 -1.251 18.090 1.00 86.06 171 VAL A N 1
ATOM 1361 C CA . VAL A 1 171 ? -10.776 -2.216 19.136 1.00 86.06 171 VAL A CA 1
ATOM 1362 C C . VAL A 1 171 ? -10.288 -1.761 20.512 1.00 86.06 171 VAL A C 1
ATOM 1364 O O . VAL A 1 171 ? -11.048 -1.792 21.478 1.00 86.06 171 VAL A O 1
ATOM 1367 N N . PHE A 1 172 ? -9.035 -1.317 20.607 1.00 87.62 172 PHE A N 1
ATOM 1368 C CA . PHE A 1 172 ? -8.451 -0.843 21.857 1.00 87.62 172 PHE A CA 1
ATOM 1369 C C . PHE A 1 172 ? -9.159 0.415 22.383 1.00 87.62 172 PHE A C 1
ATOM 1371 O O . PHE A 1 172 ? -9.413 0.518 23.584 1.00 87.62 172 PHE A O 1
ATOM 1378 N N . SER A 1 173 ? -9.546 1.346 21.502 1.00 88.19 173 SER A N 1
ATOM 1379 C CA . SER A 1 173 ? -10.308 2.541 21.892 1.00 88.19 173 SER A CA 1
ATOM 1380 C C . SER A 1 173 ? -11.687 2.186 22.450 1.00 88.19 173 SER A C 1
ATOM 1382 O O . SER A 1 173 ? -12.078 2.708 23.498 1.00 88.19 173 SER A O 1
ATOM 1384 N N . LEU A 1 174 ? -12.390 1.247 21.810 1.00 83.75 174 LEU A N 1
ATOM 1385 C CA . LEU A 1 174 ? -13.676 0.737 22.289 1.00 83.75 174 LEU A CA 1
ATOM 1386 C C . LEU A 1 174 ? -13.540 0.011 23.635 1.00 83.75 174 LEU A C 1
ATOM 1388 O O . LEU A 1 174 ? -14.377 0.199 24.515 1.00 83.75 174 LEU A O 1
ATOM 1392 N N . TYR A 1 175 ? -12.469 -0.766 23.818 1.00 83.56 175 TYR A N 1
ATOM 1393 C CA . TYR A 1 175 ? -12.184 -1.473 25.068 1.00 83.56 175 TYR A CA 1
ATOM 1394 C C . TYR A 1 175 ? -11.957 -0.522 26.253 1.00 83.56 175 TYR A C 1
ATOM 1396 O O . TYR A 1 175 ? -12.440 -0.784 27.350 1.00 83.56 175 TYR A O 1
ATOM 1404 N N . ILE A 1 176 ? -11.264 0.605 26.056 1.00 82.88 176 ILE A N 1
ATOM 1405 C CA . ILE A 1 176 ? -11.033 1.583 27.138 1.00 82.88 176 ILE A CA 1
ATOM 1406 C C . ILE A 1 176 ? -12.330 2.278 27.567 1.00 82.88 176 ILE A C 1
ATOM 1408 O O . ILE A 1 176 ? -12.497 2.615 28.737 1.00 82.88 176 ILE A O 1
ATOM 1412 N N . LYS A 1 177 ? -13.259 2.510 26.637 1.00 76.81 177 LYS A N 1
ATOM 1413 C CA . LYS A 1 177 ? -14.518 3.237 26.898 1.00 76.81 177 LYS A CA 1
ATOM 1414 C C . LYS A 1 177 ? -15.573 2.383 27.600 1.00 76.81 177 LYS A C 1
ATOM 1416 O O . LYS A 1 177 ? -16.713 2.807 27.761 1.00 76.81 177 LYS A O 1
ATOM 1421 N N . PHE A 1 178 ? -15.185 1.187 28.008 1.00 74.38 178 PHE A N 1
ATOM 1422 C CA . PHE A 1 178 ? -16.078 0.149 28.443 1.00 74.38 178 PHE A CA 1
ATOM 1423 C C . PHE A 1 178 ? -16.386 0.256 29.943 1.00 74.38 178 PHE A C 1
ATOM 1425 O O . PHE A 1 178 ? -15.490 0.107 30.771 1.00 74.38 178 PHE A O 1
ATOM 1432 N N . SER A 1 179 ? -17.652 0.504 30.305 1.00 64.25 179 SER A N 1
ATOM 1433 C CA . SER A 1 179 ? -18.076 0.626 31.715 1.00 64.25 179 SER A CA 1
ATOM 1434 C C . SER A 1 179 ? -19.260 -0.275 32.103 1.00 64.25 179 SER A C 1
ATOM 1436 O O . SER A 1 179 ? -19.372 -0.621 33.276 1.00 64.25 179 SER A O 1
ATOM 1438 N N . ASN A 1 180 ? -20.106 -0.714 31.155 1.00 69.94 180 ASN A N 1
ATOM 1439 C CA . ASN A 1 180 ? -21.362 -1.430 31.437 1.00 69.94 180 ASN A CA 1
ATOM 1440 C C . ASN A 1 180 ? -21.479 -2.794 30.735 1.00 69.94 180 ASN A C 1
ATOM 1442 O O . ASN A 1 180 ? -21.256 -2.905 29.537 1.00 69.94 180 ASN A O 1
ATOM 1446 N N . ASN A 1 181 ? -21.976 -3.819 31.439 1.00 65.81 181 ASN A N 1
ATOM 1447 C CA . ASN A 1 181 ? -22.034 -5.209 30.950 1.00 65.81 181 ASN A CA 1
ATOM 1448 C C . ASN A 1 181 ? -22.805 -5.429 29.628 1.00 65.81 181 ASN A C 1
ATOM 1450 O O . ASN A 1 181 ? -22.462 -6.331 28.866 1.00 65.81 181 ASN A O 1
ATOM 1454 N N . HIS A 1 182 ? -23.829 -4.627 29.318 1.00 68.19 182 HIS A N 1
ATOM 1455 C CA . HIS A 1 182 ? -24.619 -4.794 28.085 1.00 68.19 182 HIS A CA 1
ATOM 1456 C C . HIS A 1 182 ? -23.877 -4.376 26.813 1.00 68.19 182 HIS A C 1
ATOM 1458 O O . HIS A 1 182 ? -24.151 -4.901 25.735 1.00 68.19 182 HIS A O 1
ATOM 1464 N N . GLU A 1 183 ? -22.901 -3.478 26.922 1.00 70.56 183 GLU A N 1
ATOM 1465 C CA . GLU A 1 183 ? -22.101 -3.049 25.778 1.00 70.56 183 GLU A CA 1
ATOM 1466 C C . GLU A 1 183 ? -21.077 -4.145 25.375 1.00 70.56 183 GLU A C 1
ATOM 1468 O O . GLU A 1 183 ? -20.530 -4.097 24.273 1.00 70.56 183 GLU A O 1
ATOM 1473 N N . ILE A 1 184 ? -20.858 -5.175 26.226 1.00 72.31 184 ILE A N 1
ATOM 1474 C CA . ILE A 1 184 ? -19.774 -6.173 26.080 1.00 72.31 184 ILE A CA 1
ATOM 1475 C C . ILE A 1 184 ? -20.093 -7.047 24.887 1.00 72.31 184 ILE A C 1
ATOM 1477 O O . ILE A 1 184 ? -19.218 -7.391 24.099 1.00 72.31 184 ILE A O 1
ATOM 1481 N N . ILE A 1 185 ? -21.375 -7.375 24.745 1.00 76.06 185 ILE A N 1
ATOM 1482 C CA . ILE A 1 185 ? -21.886 -8.193 23.656 1.00 76.06 185 ILE A CA 1
ATOM 1483 C C . ILE A 1 185 ? -21.632 -7.483 22.320 1.00 76.06 185 ILE A C 1
ATOM 1485 O O . ILE A 1 185 ? -21.151 -8.114 21.384 1.00 76.06 185 ILE A O 1
ATOM 1489 N N . TYR A 1 186 ? -21.874 -6.170 22.238 1.00 73.81 186 TYR A N 1
ATOM 1490 C CA . TYR A 1 186 ? -21.661 -5.397 21.011 1.00 73.81 186 TYR A CA 1
ATOM 1491 C C . TYR A 1 186 ? -20.182 -5.245 20.662 1.00 73.81 186 TYR A C 1
ATOM 1493 O O . TYR A 1 186 ? -19.813 -5.425 19.503 1.00 73.81 186 TYR A O 1
ATOM 1501 N N . VAL A 1 187 ? -19.326 -4.967 21.649 1.00 73.31 187 VAL A N 1
ATOM 1502 C CA . VAL A 1 187 ? -17.872 -4.882 21.437 1.00 73.31 187 VAL A CA 1
ATOM 1503 C C . VAL A 1 187 ? -17.292 -6.246 21.079 1.00 73.31 187 VAL A C 1
ATOM 1505 O O . VAL A 1 187 ? -16.475 -6.332 20.169 1.00 73.31 187 VAL A O 1
ATOM 1508 N N . GLY A 1 188 ? -17.754 -7.322 21.717 1.00 76.62 188 GLY A N 1
ATOM 1509 C CA . GLY A 1 188 ? -17.382 -8.692 21.370 1.00 76.62 188 GLY A CA 1
ATOM 1510 C C . GLY A 1 188 ? -17.800 -9.070 19.947 1.00 76.62 188 GLY A C 1
ATOM 1511 O O . GLY A 1 188 ? -17.025 -9.698 19.228 1.00 76.62 188 GLY A O 1
ATOM 1512 N N . LEU A 1 189 ? -18.980 -8.631 19.499 1.00 80.62 189 LEU A N 1
ATOM 1513 C CA . LEU A 1 189 ? -19.451 -8.836 18.126 1.00 80.62 189 LEU A CA 1
ATOM 1514 C C . LEU A 1 189 ? -18.602 -8.034 17.126 1.00 80.62 189 LEU A C 1
ATOM 1516 O O . LEU A 1 189 ? -18.137 -8.597 16.136 1.00 80.62 189 LEU A O 1
ATOM 1520 N N . LEU A 1 190 ? -18.317 -6.758 17.413 1.00 77.69 190 LEU A N 1
ATOM 1521 C CA . LEU A 1 190 ? -17.410 -5.918 16.618 1.00 77.69 190 LEU A CA 1
ATOM 1522 C C . LEU A 1 190 ? -16.005 -6.519 16.536 1.00 77.69 190 LEU A C 1
ATOM 1524 O O . LEU A 1 190 ? -15.442 -6.616 15.448 1.00 77.69 190 LEU A O 1
ATOM 1528 N N . PHE A 1 191 ? -15.465 -6.981 17.662 1.00 79.69 191 PHE A N 1
ATOM 1529 C CA . PHE A 1 191 ? -14.193 -7.691 17.720 1.00 79.69 191 PHE A CA 1
ATOM 1530 C C . PHE A 1 191 ? -14.222 -8.953 16.860 1.00 79.69 191 PHE A C 1
ATOM 1532 O O . PHE A 1 191 ? -13.287 -9.189 16.104 1.00 79.69 191 PHE A O 1
ATOM 1539 N N . GLY A 1 192 ? -15.309 -9.728 16.911 1.00 80.88 192 GLY A N 1
ATOM 1540 C CA . GLY A 1 192 ? -15.511 -10.891 16.050 1.00 80.88 192 GLY A CA 1
ATOM 1541 C C . GLY A 1 192 ? -15.479 -10.528 14.564 1.00 80.88 192 GLY A C 1
ATOM 1542 O O . GLY A 1 192 ? -14.766 -11.168 13.793 1.00 80.88 192 GLY A O 1
ATOM 1543 N N . VAL A 1 193 ? -16.176 -9.463 14.157 1.00 83.44 193 VAL A N 1
ATOM 1544 C CA . VAL A 1 193 ? -16.159 -8.968 12.769 1.00 83.44 193 VAL A CA 1
ATOM 1545 C C . VAL A 1 193 ? -14.753 -8.524 12.358 1.00 83.44 193 VAL A C 1
ATOM 1547 O O . VAL A 1 193 ? -14.287 -8.902 11.282 1.00 83.44 193 VAL A O 1
ATOM 1550 N N . PHE A 1 194 ? -14.043 -7.787 13.216 1.00 78.88 194 PHE A N 1
ATOM 1551 C CA . PHE A 1 194 ? -12.659 -7.388 12.958 1.00 78.88 194 PHE A CA 1
ATOM 1552 C C . PHE A 1 194 ? -11.712 -8.584 12.889 1.00 78.88 194 PHE A C 1
ATOM 1554 O O . PHE A 1 194 ? -10.867 -8.626 12.002 1.00 78.88 194 PHE A O 1
ATOM 1561 N N . ALA A 1 195 ? -11.865 -9.577 13.762 1.00 78.69 195 ALA A N 1
ATOM 1562 C CA . ALA A 1 195 ? -11.059 -10.789 13.748 1.00 78.69 195 ALA A CA 1
ATOM 1563 C C . ALA A 1 195 ? -11.278 -11.581 12.453 1.00 78.69 195 ALA A C 1
ATOM 1565 O O . ALA A 1 195 ? -10.306 -11.977 11.817 1.00 78.69 195 ALA A O 1
ATOM 1566 N N . ILE A 1 196 ? -12.530 -11.742 12.004 1.00 85.38 196 ILE A N 1
ATOM 1567 C CA . ILE A 1 196 ? -12.847 -12.371 10.712 1.00 85.38 196 ILE A CA 1
ATOM 1568 C C . ILE A 1 196 ? -12.217 -11.579 9.564 1.00 85.38 196 ILE A C 1
ATOM 1570 O O . ILE A 1 196 ?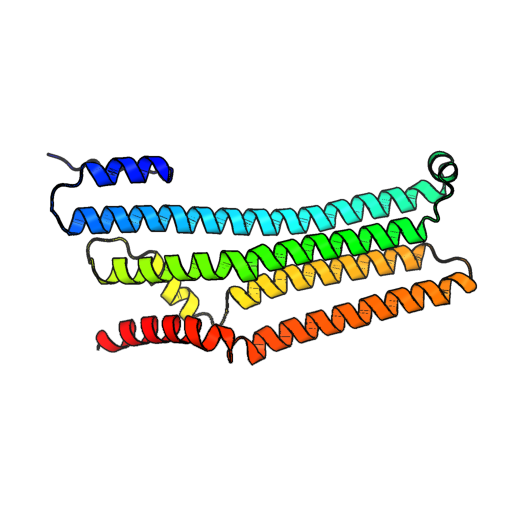 -11.626 -12.172 8.663 1.00 85.38 196 ILE A O 1
ATOM 1574 N N . PHE A 1 197 ? -12.297 -10.247 9.602 1.00 81.56 197 PHE A N 1
ATOM 1575 C CA . PHE A 1 197 ? -11.683 -9.389 8.592 1.00 81.56 197 PHE A CA 1
ATOM 1576 C C . PHE A 1 197 ? -10.153 -9.522 8.572 1.00 81.56 197 PHE A C 1
ATOM 1578 O O . PHE A 1 197 ? -9.571 -9.685 7.504 1.00 81.56 197 PHE A O 1
ATOM 1585 N N . ILE A 1 198 ? -9.500 -9.529 9.737 1.00 77.25 198 ILE A N 1
ATOM 1586 C CA . ILE A 1 198 ? -8.052 -9.739 9.870 1.00 77.25 198 ILE A CA 1
ATOM 1587 C C . ILE A 1 198 ? -7.667 -11.122 9.345 1.00 77.25 198 ILE A C 1
ATOM 1589 O O . ILE A 1 198 ? -6.721 -11.232 8.573 1.00 77.25 198 ILE A O 1
ATOM 1593 N N . VAL A 1 199 ? -8.410 -12.172 9.704 1.00 81.31 199 VAL A N 1
ATOM 1594 C CA . VAL A 1 199 ? -8.182 -13.531 9.192 1.00 81.31 199 VAL A CA 1
ATOM 1595 C C . VAL A 1 199 ? -8.336 -13.565 7.675 1.00 81.31 199 VAL A C 1
ATOM 1597 O O . VAL A 1 199 ? -7.515 -14.178 7.000 1.00 81.31 199 VAL A O 1
ATOM 1600 N N . PHE A 1 200 ? -9.339 -12.882 7.121 1.00 84.31 200 PHE A N 1
ATOM 1601 C CA . PHE A 1 200 ? -9.530 -12.782 5.678 1.00 84.31 200 PHE A CA 1
ATOM 1602 C C . PHE A 1 200 ? -8.374 -12.044 4.990 1.00 84.31 200 PHE A C 1
ATOM 1604 O O . PHE A 1 200 ? -7.899 -12.499 3.953 1.00 84.31 200 PHE A O 1
ATOM 1611 N N . GLU A 1 201 ? -7.880 -10.946 5.563 1.00 78.44 201 GLU A N 1
ATOM 1612 C CA . GLU A 1 201 ? -6.729 -10.210 5.025 1.00 78.44 201 GLU A CA 1
ATOM 1613 C C . GLU A 1 201 ? -5.432 -11.023 5.141 1.00 78.44 201 GLU A C 1
ATOM 1615 O O . GLU A 1 201 ? -4.685 -11.119 4.171 1.00 78.44 201 GLU A O 1
ATOM 1620 N N . ILE A 1 202 ? -5.196 -11.708 6.264 1.00 77.44 202 ILE A N 1
ATOM 1621 C CA . ILE A 1 202 ? -4.074 -12.645 6.418 1.00 77.44 202 ILE A CA 1
ATOM 1622 C C . ILE A 1 202 ? -4.188 -13.771 5.389 1.00 77.44 202 ILE A C 1
ATOM 1624 O O . ILE A 1 202 ? -3.213 -14.083 4.715 1.00 77.44 202 ILE A O 1
ATOM 1628 N N . ALA A 1 203 ? -5.373 -14.356 5.209 1.00 83.38 203 ALA A N 1
ATOM 1629 C CA . ALA A 1 203 ? -5.606 -15.389 4.207 1.00 83.38 203 ALA A CA 1
ATOM 1630 C C . ALA A 1 203 ? -5.405 -14.857 2.780 1.00 83.38 203 ALA A C 1
ATOM 1632 O O . ALA A 1 203 ? -4.873 -15.574 1.937 1.00 83.38 203 ALA A O 1
ATOM 1633 N N . SER A 1 204 ? -5.781 -13.606 2.507 1.00 77.62 204 SER A N 1
ATOM 1634 C CA . SER A 1 204 ? -5.540 -12.919 1.235 1.00 77.62 204 SER A CA 1
ATOM 1635 C C . SER A 1 204 ? -4.044 -12.721 0.978 1.00 77.62 204 SER A C 1
ATOM 1637 O O . SER A 1 204 ? -3.573 -13.021 -0.117 1.00 77.62 204 SER A O 1
ATOM 1639 N N . VAL A 1 205 ? -3.279 -12.315 1.995 1.00 73.94 205 VAL A N 1
ATOM 1640 C CA . VAL A 1 205 ? -1.814 -12.179 1.946 1.00 73.94 205 VAL A CA 1
ATOM 1641 C C . VAL A 1 205 ? -1.136 -13.538 1.772 1.00 73.94 205 VAL A C 1
ATOM 1643 O O . VAL A 1 205 ? -0.284 -13.705 0.908 1.00 73.94 205 VAL A O 1
ATOM 1646 N N . ILE A 1 206 ? -1.538 -14.553 2.535 1.00 77.69 206 ILE A N 1
ATOM 1647 C CA . ILE A 1 206 ? -1.047 -15.926 2.367 1.00 77.69 206 ILE A CA 1
ATOM 1648 C C . ILE A 1 206 ? -1.366 -16.390 0.944 1.00 77.69 206 ILE A C 1
ATOM 1650 O O . ILE A 1 206 ? -0.496 -16.885 0.235 1.00 77.69 206 ILE A O 1
ATOM 1654 N N . LYS A 1 207 ? -2.588 -16.164 0.460 1.00 77.94 207 LYS A N 1
ATOM 1655 C CA . LYS A 1 207 ? -2.966 -16.501 -0.910 1.00 77.94 207 LYS A CA 1
ATOM 1656 C C . LYS A 1 207 ? -2.147 -15.718 -1.937 1.00 77.94 207 LYS A C 1
ATOM 1658 O O . LYS A 1 207 ? -1.796 -16.300 -2.956 1.00 77.94 207 LYS A O 1
ATOM 1663 N N . SER A 1 208 ? -1.799 -14.454 -1.716 1.00 67.19 208 SER A N 1
ATOM 1664 C CA . SER A 1 208 ? -0.949 -13.705 -2.650 1.00 67.19 208 SER A CA 1
ATOM 1665 C C . SER A 1 208 ? 0.494 -14.222 -2.646 1.00 67.19 208 SER A C 1
ATOM 1667 O O . SER A 1 208 ? 1.078 -14.370 -3.716 1.00 67.19 208 SER A O 1
ATOM 1669 N N . ILE A 1 209 ? 1.025 -14.628 -1.492 1.00 69.12 209 ILE A N 1
ATOM 1670 C CA . ILE A 1 209 ? 2.352 -15.249 -1.369 1.00 69.12 209 ILE A CA 1
ATOM 1671 C C . ILE A 1 209 ? 2.384 -16.628 -2.050 1.00 69.12 209 ILE A C 1
ATOM 1673 O O . ILE A 1 209 ? 3.255 -16.891 -2.878 1.00 69.12 209 ILE A O 1
ATOM 1677 N N . PHE A 1 210 ? 1.420 -17.502 -1.745 1.00 68.50 210 PHE A N 1
ATOM 1678 C CA . PHE A 1 210 ? 1.401 -18.892 -2.222 1.00 68.50 210 PHE A CA 1
ATOM 1679 C C . PHE A 1 210 ? 0.803 -19.048 -3.632 1.00 68.50 210 PHE A C 1
ATOM 1681 O O . PHE A 1 210 ? 1.331 -19.796 -4.452 1.00 68.50 210 PHE A O 1
ATOM 1688 N N . PHE A 1 211 ? -0.287 -18.341 -3.946 1.00 60.50 211 PHE A N 1
ATOM 1689 C CA . PHE A 1 211 ? -1.01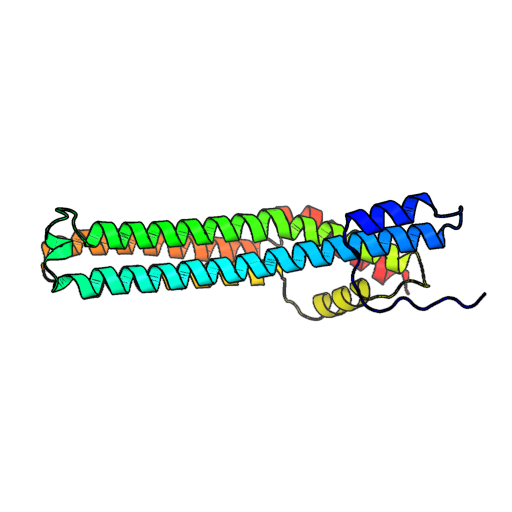9 -18.441 -5.220 1.00 60.50 211 PHE A CA 1
ATOM 1690 C C . PHE A 1 211 ? -0.834 -17.244 -6.159 1.00 60.50 211 PHE A C 1
ATOM 1692 O O . PHE A 1 211 ? -1.137 -17.378 -7.348 1.00 60.50 211 PHE A O 1
ATOM 1699 N N . GLY A 1 212 ? -0.305 -16.102 -5.704 1.00 50.00 212 GLY A N 1
ATOM 1700 C CA . GLY A 1 212 ? 0.141 -15.023 -6.603 1.00 50.00 212 GLY A CA 1
ATOM 1701 C C . GLY A 1 212 ? 1.287 -15.468 -7.518 1.00 50.00 212 GLY A C 1
ATOM 1702 O O . GLY A 1 212 ? 1.426 -14.973 -8.635 1.00 50.00 212 GLY A O 1
ATOM 1703 N N . ALA A 1 213 ? 2.014 -16.518 -7.125 1.00 47.94 213 ALA A N 1
ATOM 1704 C CA . ALA A 1 213 ? 2.914 -17.254 -8.004 1.00 47.94 213 ALA A CA 1
ATOM 1705 C C . ALA A 1 213 ? 2.197 -18.105 -9.082 1.00 47.94 213 ALA A C 1
ATOM 1707 O O . ALA A 1 213 ? 2.837 -18.505 -10.050 1.00 47.94 213 ALA A O 1
ATOM 1708 N N . SER A 1 214 ? 0.893 -18.392 -8.949 1.00 44.09 214 SER A N 1
ATOM 1709 C CA . SER A 1 214 ? 0.245 -19.525 -9.629 1.00 44.09 214 SER A CA 1
ATOM 1710 C C . SER A 1 214 ? -0.824 -19.184 -10.683 1.00 44.09 214 SER A C 1
ATOM 1712 O O . SER A 1 214 ? -0.915 -19.935 -11.653 1.00 44.09 214 SER A O 1
ATOM 1714 N N . ARG A 1 215 ? -1.620 -18.099 -10.588 1.00 42.78 215 ARG A N 1
ATOM 1715 C CA . ARG A 1 215 ? -2.758 -17.915 -11.537 1.00 42.78 215 ARG A CA 1
ATOM 1716 C C . ARG A 1 215 ? -2.818 -16.626 -12.362 1.00 42.78 215 ARG A C 1
ATOM 1718 O O . ARG A 1 215 ? -2.835 -16.739 -13.580 1.00 42.78 215 ARG A O 1
ATOM 1725 N N . GLU A 1 216 ? -2.786 -15.429 -11.782 1.00 44.91 216 GLU A N 1
ATOM 1726 C CA . GLU A 1 216 ? -2.856 -14.180 -12.584 1.00 44.91 216 GLU A CA 1
ATOM 1727 C C . GLU A 1 216 ? -1.476 -13.567 -12.846 1.00 44.91 216 GLU A C 1
ATOM 1729 O O . GLU A 1 216 ? -1.193 -13.087 -13.943 1.00 44.91 216 GLU A O 1
ATOM 1734 N N . GLY A 1 217 ? -0.548 -13.745 -11.902 1.00 44.50 217 GLY A N 1
ATOM 1735 C CA . GLY A 1 217 ? 0.877 -13.574 -12.156 1.00 44.50 217 GLY A CA 1
ATOM 1736 C C . GLY A 1 217 ? 1.414 -14.597 -13.160 1.00 44.50 217 GLY A C 1
ATOM 1737 O O . GLY A 1 217 ? 2.365 -14.305 -13.855 1.00 44.50 217 GLY A O 1
ATOM 1738 N N . SER A 1 218 ? 0.819 -15.775 -13.350 1.00 45.09 218 SER A N 1
ATOM 1739 C CA . SER A 1 218 ? 1.402 -16.775 -14.264 1.00 45.09 218 SER A CA 1
ATOM 1740 C C . SER A 1 218 ? 1.526 -16.269 -15.709 1.00 45.09 218 SER A C 1
ATOM 1742 O O . SER A 1 218 ? 2.550 -16.495 -16.341 1.00 45.09 218 SER A O 1
ATOM 1744 N N . ALA A 1 219 ? 0.579 -15.483 -16.228 1.00 50.25 219 ALA A N 1
ATOM 1745 C CA . ALA A 1 219 ? 0.716 -14.920 -17.573 1.00 50.25 219 ALA A CA 1
ATOM 1746 C C . ALA A 1 219 ? 1.775 -13.801 -17.625 1.00 50.25 219 ALA A C 1
ATOM 1748 O O . ALA A 1 219 ? 2.734 -13.906 -18.384 1.00 50.25 219 ALA A O 1
ATOM 1749 N N . HIS A 1 220 ? 1.666 -12.771 -16.780 1.00 47.75 220 HIS A N 1
ATOM 1750 C CA . HIS A 1 220 ? 2.569 -11.610 -16.824 1.00 47.75 220 HIS A CA 1
ATOM 1751 C C . HIS A 1 220 ? 3.940 -11.858 -16.186 1.00 47.75 220 HIS A C 1
ATOM 1753 O O . HIS A 1 220 ? 4.951 -11.401 -16.702 1.00 47.75 220 HIS A O 1
ATOM 1759 N N . ARG A 1 221 ? 3.996 -12.618 -15.094 1.00 50.06 221 ARG A N 1
ATOM 1760 C CA . ARG A 1 221 ? 5.211 -13.077 -14.411 1.00 50.06 221 ARG A CA 1
ATOM 1761 C C . ARG A 1 221 ? 5.879 -14.175 -15.224 1.00 50.06 221 ARG A C 1
ATOM 1763 O O . ARG A 1 221 ? 7.095 -14.127 -15.277 1.00 50.06 221 ARG A O 1
ATOM 1770 N N . SER A 1 222 ? 5.171 -15.085 -15.924 1.00 53.31 222 SER A N 1
ATOM 1771 C CA . SER A 1 222 ? 5.853 -15.945 -16.916 1.00 53.31 222 SER A CA 1
ATOM 1772 C C . SER A 1 222 ? 6.314 -15.150 -18.123 1.00 53.31 222 SER A C 1
ATOM 1774 O O . SER A 1 222 ? 7.384 -15.452 -18.615 1.00 53.31 222 SER A O 1
ATOM 1776 N N . LEU A 1 223 ? 5.606 -14.119 -18.587 1.00 55.78 223 LEU A N 1
ATOM 1777 C CA . LEU A 1 223 ? 6.132 -13.253 -19.643 1.00 55.78 223 LEU A CA 1
ATOM 1778 C C . LEU A 1 223 ? 7.350 -12.462 -19.162 1.00 55.78 223 LEU A C 1
ATOM 1780 O O . LEU A 1 223 ? 8.331 -12.415 -19.888 1.00 55.78 223 LEU A O 1
ATOM 1784 N N . PHE A 1 224 ? 7.346 -11.937 -17.935 1.00 56.06 224 PHE A N 1
ATOM 1785 C CA . PHE A 1 224 ? 8.468 -11.205 -17.348 1.00 56.06 224 PHE A CA 1
ATOM 1786 C C . PHE A 1 224 ? 9.661 -12.112 -17.061 1.00 56.06 224 PHE A C 1
ATOM 1788 O O . PHE A 1 224 ? 10.746 -11.869 -17.569 1.00 56.06 224 PHE A O 1
ATOM 1795 N N . THR A 1 225 ? 9.465 -13.209 -16.326 1.00 58.72 225 THR A N 1
ATOM 1796 C CA . THR A 1 225 ? 10.533 -14.178 -16.044 1.00 58.72 225 THR A CA 1
ATOM 1797 C C . THR A 1 225 ? 10.956 -14.960 -17.279 1.00 58.72 225 THR A C 1
ATOM 1799 O O . THR A 1 225 ? 12.133 -15.259 -17.378 1.00 58.72 225 THR A O 1
ATOM 1802 N N . ARG A 1 226 ? 10.090 -15.258 -18.265 1.00 59.66 226 ARG A N 1
ATOM 1803 C CA . ARG A 1 226 ? 10.531 -15.835 -19.555 1.00 59.66 226 ARG A CA 1
ATOM 1804 C C . ARG A 1 226 ? 11.213 -14.799 -20.430 1.00 59.66 226 ARG A C 1
ATOM 1806 O O . ARG A 1 226 ? 12.124 -15.193 -21.143 1.00 59.66 226 ARG A O 1
ATOM 1813 N N . ALA A 1 227 ? 10.808 -13.528 -20.413 1.00 59.34 227 ALA A N 1
ATOM 1814 C CA . ALA A 1 227 ? 11.534 -12.466 -21.106 1.00 59.34 227 ALA A CA 1
ATOM 1815 C C . ALA A 1 227 ? 12.924 -12.336 -20.486 1.00 59.34 227 ALA A C 1
ATOM 1817 O O . ALA A 1 227 ? 13.896 -12.625 -21.166 1.00 59.34 227 ALA A O 1
ATOM 1818 N N . ILE A 1 228 ? 13.019 -12.084 -19.180 1.00 59.69 228 ILE A N 1
ATOM 1819 C CA . ILE A 1 228 ? 14.282 -12.025 -18.435 1.00 59.69 228 ILE A CA 1
ATOM 1820 C C . ILE A 1 228 ? 15.110 -13.304 -18.642 1.00 59.69 228 ILE A C 1
ATOM 1822 O O . ILE A 1 228 ? 16.269 -13.232 -19.035 1.00 59.69 228 ILE A O 1
ATOM 1826 N N . ALA A 1 229 ? 14.535 -14.496 -18.475 1.00 64.94 229 ALA A N 1
ATOM 1827 C CA . ALA A 1 229 ? 15.265 -15.748 -18.674 1.00 64.94 229 ALA A CA 1
ATOM 1828 C C . ALA A 1 229 ? 15.710 -15.958 -20.131 1.00 64.94 229 ALA A C 1
ATOM 1830 O O . ALA A 1 229 ? 16.804 -16.472 -20.345 1.00 64.94 229 ALA A O 1
ATOM 1831 N N . ARG A 1 230 ? 14.923 -15.560 -21.144 1.00 66.69 230 ARG A N 1
ATOM 1832 C CA . ARG A 1 230 ? 15.359 -15.583 -22.556 1.00 66.69 230 ARG A CA 1
ATOM 1833 C C . ARG A 1 230 ? 16.502 -14.604 -22.796 1.00 66.69 230 ARG A C 1
ATOM 1835 O O . ARG A 1 230 ? 17.444 -14.957 -23.497 1.00 66.69 230 ARG A O 1
ATOM 1842 N N . LEU A 1 231 ? 16.446 -13.428 -22.181 1.00 56.94 231 LEU A N 1
ATOM 1843 C CA . LEU A 1 231 ? 17.478 -12.401 -22.281 1.00 56.94 231 LEU A CA 1
ATOM 1844 C C . LEU A 1 231 ? 18.807 -12.855 -21.668 1.00 56.94 231 LEU A C 1
ATOM 1846 O O . LEU A 1 231 ? 19.869 -12.637 -22.250 1.00 56.94 231 LEU A O 1
ATOM 1850 N N . PHE A 1 232 ? 18.763 -13.588 -20.553 1.00 59.59 232 PHE A N 1
ATOM 1851 C CA . PHE A 1 232 ? 19.959 -14.173 -19.945 1.00 59.59 232 PHE A CA 1
ATOM 1852 C C . PHE A 1 232 ? 20.441 -15.460 -20.631 1.00 59.59 232 PHE A C 1
ATOM 1854 O O . PHE A 1 232 ? 21.644 -15.723 -20.644 1.00 59.59 232 PHE A O 1
ATOM 1861 N N . LYS 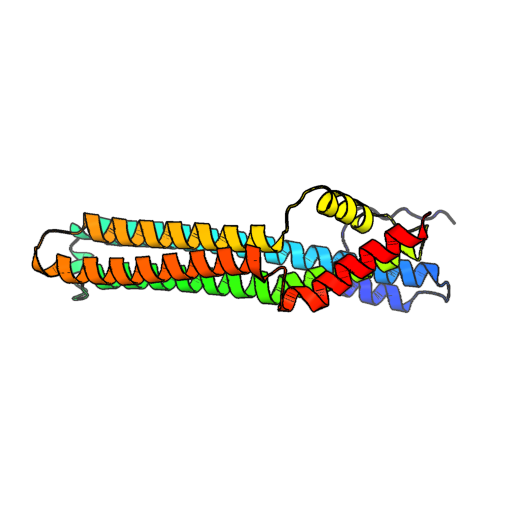A 1 233 ? 19.549 -16.251 -21.241 1.00 68.56 233 LYS A N 1
ATOM 1862 C CA . LYS A 1 233 ? 19.918 -17.493 -21.942 1.00 68.56 233 LYS A CA 1
ATOM 1863 C C . LYS A 1 233 ? 20.629 -17.245 -23.279 1.00 68.56 233 LYS A C 1
ATOM 1865 O O . LYS A 1 233 ? 21.390 -18.103 -23.698 1.00 68.56 233 LYS A O 1
ATOM 1870 N N . ASN A 1 234 ? 20.433 -16.083 -23.906 1.00 51.38 234 ASN A N 1
ATOM 1871 C CA . ASN A 1 234 ? 21.041 -15.723 -25.197 1.00 51.38 234 ASN A CA 1
ATOM 1872 C C . ASN A 1 234 ? 22.445 -15.079 -25.087 1.00 51.38 234 ASN A C 1
ATOM 1874 O O . ASN A 1 234 ? 22.989 -14.627 -26.090 1.00 51.38 234 ASN A O 1
ATOM 1878 N N . LYS A 1 235 ? 23.012 -14.981 -23.874 1.00 50.59 235 LYS A N 1
ATOM 1879 C CA . LYS A 1 235 ? 24.347 -14.403 -23.600 1.00 50.59 235 LYS A CA 1
ATOM 1880 C C . LYS A 1 235 ? 25.430 -15.442 -23.258 1.00 50.59 235 LYS A C 1
ATOM 1882 O O . LYS A 1 235 ? 26.528 -15.043 -22.874 1.00 50.59 235 LYS A O 1
ATOM 1887 N N . ARG A 1 236 ? 25.134 -16.740 -23.368 1.00 47.00 236 ARG A N 1
ATOM 1888 C CA . ARG A 1 236 ? 26.127 -17.829 -23.374 1.00 47.00 236 ARG A CA 1
ATOM 1889 C C . ARG A 1 236 ? 26.209 -18.409 -24.772 1.00 47.00 236 ARG A C 1
ATOM 1891 O O . ARG A 1 236 ? 27.337 -18.762 -25.161 1.00 47.00 236 ARG A O 1
#

Radius of gyration: 24.99 Å; chains: 1; bounding box: 58×40×71 Å

Sequence (236 aa):
MENECWSGSNPSPKEVEYFIHNVTDAKDDLMYGLHSIGRSYANHFSEIKLKYKKLALTWLSSLLIGLFFITQSNGSSSLQSLNINKLYLDSMLTILAILGVKLLSFLDVKVYHPQLGSIFIEQIKLEESCKSLEKEYTGMAKLLHSEHFDPIISDSLYYSIIMIIIAFLGVFSLYIKFSNNHEIIYVGLLFGVFAIFIVFEIASVIKSIFFGASREGSAHRSLFTRAIARLFKNKR

Secondary structure (DSSP, 8-state):
-------S----HHHHHHHHTT--S-HHHHHHHHHHHHHHHHHHHHHHHHHHHHHHHHHHHHHHHHHHHHHHGGG-HHHHSS-S-HHHHHHHHHHHHHHHHHHHHIIIIIIIHHHHHHHHHHHHHHHHH-TTS--HHHHHHHHHHHS---HHHHHHHHHHHHHHHHHHHHHHHHHHT---THHHHHHHHHHHHHHHHHHHHHHHHHHHHHHTTTSSHHHHHHHHHHHHHHHHHTT-

Foldseek 3Di:
DDDDDDDDDLDALVVLVVLCVPDDPDPVVNLVSLLSNLVNVLVVLVVVLVVLLVVLVVLLVVLVVQLVVLVVCVPPPPCVVVVDDSLVVLLVSLVVSLVSLVVSLCCSLVPRVVVSLVSLLVSCVSCLVDVPDDCPSVVVVVVVVVPPDDVSLVSLVSSLVSNLVSLVVSLVSSVVVDDDPVCVVVSVVSVVVSVVVNVVSVVVSVCCVPCVCPPPCCVVVCVVVVSVVVSVVVPD

pLDDT: mean 75.7, std 16.24, range [29.72, 95.62]